Protein AF-K3ZP08-F1 (afdb_monomer_lite)

Organism: Setaria italica (NCBI:txid4555)

pLDDT: mean 70.57, std 17.95, range [25.58, 91.19]

Radius of gyration: 17.26 Å; chains: 1; bounding box: 36×48×41 Å

Secondary structure (DSSP, 8-state):
-HHHHTT-PPPTT--EEEEES---SS--GGGG-TTT-TT--EEEEES-TT-SS--S-TT-TT--EEEEE--TT--EE-GGGT--SS----S---SSTT--EEEEES-TT--EE--------S---------------TTTT--EEEEEGGGHHHHHHHHHHHHHHHHHHHS-PPEEEEE-STHHHHHHHGGG-

Structure (mmCIF, N/CA/C/O backbone):
data_AF-K3ZP08-F1
#
_entry.id   AF-K3ZP08-F1
#
loop_
_atom_site.group_PDB
_atom_site.id
_atom_site.type_symbol
_atom_site.label_atom_id
_atom_site.label_alt_id
_atom_site.label_comp_id
_atom_site.label_asym_id
_atom_site.label_entity_id
_atom_site.label_seq_id
_atom_site.pdbx_PDB_ins_code
_atom_site.Cartn_x
_atom_site.Cartn_y
_atom_site.Cartn_z
_atom_site.occupancy
_atom_site.B_iso_or_equiv
_atom_site.auth_seq_id
_atom_site.auth_comp_id
_atom_site.auth_asym_id
_atom_site.auth_atom_id
_atom_site.pdbx_PDB_model_num
ATOM 1 N N . MET A 1 1 ? 17.001 2.831 -17.961 1.00 52.97 1 MET A N 1
ATOM 2 C CA . MET A 1 1 ? 15.886 3.676 -17.486 1.00 52.97 1 MET A CA 1
ATOM 3 C C . MET A 1 1 ? 15.647 3.477 -15.989 1.00 52.97 1 MET A C 1
ATOM 5 O O . MET A 1 1 ? 15.580 4.468 -15.282 1.00 52.97 1 MET A O 1
ATOM 9 N N . GLU A 1 2 ? 15.658 2.240 -15.473 1.00 57.25 2 GLU A N 1
ATOM 10 C CA . GLU A 1 2 ? 15.604 1.958 -14.017 1.00 57.25 2 GLU A CA 1
ATOM 11 C C . GLU A 1 2 ? 16.701 2.689 -13.216 1.00 57.25 2 GLU A C 1
ATOM 13 O O . GLU A 1 2 ? 16.414 3.334 -12.213 1.00 57.25 2 GLU A O 1
ATOM 18 N N . LYS A 1 3 ? 17.933 2.745 -13.747 1.00 63.41 3 LYS A N 1
ATOM 19 C CA . LYS A 1 3 ? 19.061 3.494 -13.152 1.00 63.41 3 LYS A CA 1
ATOM 20 C C . LYS A 1 3 ? 18.820 4.998 -12.942 1.00 63.41 3 LYS A C 1
ATOM 22 O O . LYS A 1 3 ? 19.572 5.622 -12.199 1.00 63.41 3 LYS A O 1
ATOM 27 N N . THR A 1 4 ? 17.840 5.597 -13.620 1.00 72.75 4 THR A N 1
ATOM 28 C CA . THR A 1 4 ? 17.506 7.021 -13.457 1.00 72.75 4 THR A CA 1
ATOM 29 C C . THR A 1 4 ? 16.645 7.237 -12.215 1.00 72.75 4 THR A C 1
ATOM 31 O O . THR A 1 4 ? 16.859 8.204 -11.495 1.00 72.75 4 THR A O 1
ATOM 34 N N . PHE A 1 5 ? 15.725 6.316 -11.917 1.00 76.12 5 PHE A N 1
ATOM 35 C CA . PHE A 1 5 ? 14.875 6.414 -10.729 1.00 76.12 5 PHE A CA 1
ATOM 36 C C . PHE A 1 5 ? 15.638 6.128 -9.434 1.00 76.12 5 PHE A C 1
ATOM 38 O O . PHE A 1 5 ? 15.321 6.721 -8.409 1.00 76.12 5 PHE A O 1
ATOM 45 N N . GLU A 1 6 ? 16.692 5.312 -9.483 1.00 81.00 6 GLU A N 1
ATOM 46 C CA . GLU A 1 6 ? 17.599 5.105 -8.341 1.00 81.00 6 GLU A CA 1
ATOM 47 C C . GLU A 1 6 ? 18.305 6.391 -7.885 1.00 81.00 6 GLU A C 1
ATOM 49 O O . GLU A 1 6 ? 18.703 6.508 -6.732 1.00 81.00 6 GLU A O 1
ATOM 54 N N . GLN A 1 7 ? 18.444 7.376 -8.775 1.00 81.06 7 GLN A N 1
ATOM 55 C CA . GLN A 1 7 ? 19.077 8.661 -8.465 1.00 81.06 7 GLN A CA 1
ATOM 56 C C . GLN A 1 7 ? 18.081 9.697 -7.922 1.00 81.06 7 GLN A C 1
ATOM 58 O O . GLN A 1 7 ? 18.497 10.735 -7.411 1.00 81.06 7 GLN A O 1
ATOM 63 N N . LEU A 1 8 ? 16.774 9.424 -8.000 1.00 82.19 8 LEU A N 1
ATOM 64 C CA . LEU A 1 8 ? 15.708 10.294 -7.496 1.00 82.19 8 LEU A CA 1
ATOM 65 C C . LEU A 1 8 ? 15.423 10.005 -6.021 1.00 82.19 8 LEU A C 1
ATOM 67 O O . LEU A 1 8 ? 14.296 9.691 -5.644 1.00 82.19 8 LEU A O 1
ATOM 71 N N . ILE A 1 9 ? 16.463 10.094 -5.194 1.00 83.56 9 ILE A N 1
ATOM 72 C CA . ILE A 1 9 ? 16.344 9.870 -3.755 1.00 83.56 9 ILE A CA 1
ATOM 73 C C . ILE A 1 9 ? 15.528 11.027 -3.151 1.00 83.56 9 ILE A C 1
ATOM 75 O O . ILE A 1 9 ? 15.953 12.183 -3.248 1.00 83.56 9 ILE A O 1
ATOM 79 N N . PRO A 1 10 ? 14.366 10.753 -2.535 1.00 82.88 10 PRO A N 1
ATOM 80 C CA . PRO A 1 10 ? 13.551 11.794 -1.930 1.00 82.88 10 PRO A CA 1
ATOM 81 C C . PRO A 1 10 ? 14.206 12.364 -0.662 1.00 82.88 10 PRO A C 1
ATOM 83 O O . PRO A 1 10 ? 15.021 11.697 -0.013 1.00 82.88 10 PRO A O 1
ATOM 86 N N . PRO A 1 11 ? 13.850 13.599 -0.272 1.00 82.38 11 PRO A N 1
ATOM 87 C CA . PRO A 1 11 ? 14.319 14.169 0.980 1.00 82.38 11 PRO A CA 1
ATOM 88 C C . PRO A 1 11 ? 13.693 13.435 2.177 1.00 82.38 11 PRO A C 1
ATOM 90 O O . PRO A 1 11 ? 12.555 12.979 2.124 1.00 82.38 11 PRO A O 1
ATOM 93 N N . HIS A 1 12 ? 14.427 13.362 3.288 1.00 81.81 12 HIS A N 1
ATOM 94 C CA . HIS A 1 12 ? 14.044 12.602 4.491 1.00 81.81 12 HIS A CA 1
ATOM 95 C C . HIS A 1 12 ? 12.744 13.083 5.169 1.00 81.81 12 HIS A C 1
ATOM 97 O O . HIS A 1 12 ? 12.130 12.356 5.951 1.00 81.81 12 HIS A O 1
ATOM 103 N N . ASN A 1 13 ? 12.337 14.324 4.899 1.00 85.94 13 ASN A N 1
ATOM 104 C CA . ASN A 1 13 ? 11.119 14.948 5.410 1.00 85.94 13 ASN A CA 1
ATOM 105 C C . ASN A 1 13 ? 9.931 14.820 4.442 1.00 85.94 13 ASN A C 1
ATOM 107 O O . ASN A 1 13 ? 8.910 15.472 4.652 1.00 85.94 13 ASN A O 1
ATOM 111 N N . LEU A 1 14 ? 10.058 14.032 3.369 1.00 87.88 14 LEU A N 1
ATOM 112 C CA . LEU A 1 14 ? 8.969 13.824 2.426 1.00 87.88 14 LEU A CA 1
ATOM 113 C C . LEU A 1 14 ? 7.829 13.064 3.112 1.00 87.88 14 LEU A C 1
ATOM 115 O O . LEU A 1 14 ? 7.988 11.909 3.504 1.00 87.88 14 LEU A O 1
ATOM 119 N N . GLU A 1 15 ? 6.678 13.718 3.236 1.00 91.00 15 GLU A N 1
ATOM 120 C CA . GLU A 1 15 ? 5.484 13.121 3.842 1.00 91.00 15 GLU A CA 1
ATOM 121 C C . GLU A 1 15 ? 4.531 12.506 2.808 1.00 91.00 15 GLU A C 1
ATOM 123 O O . GLU A 1 15 ? 3.748 11.623 3.154 1.00 91.00 15 GLU A O 1
ATOM 128 N N . TYR A 1 16 ? 4.604 12.953 1.550 1.00 90.12 16 TYR A N 1
ATOM 129 C CA . TYR A 1 16 ? 3.702 12.565 0.466 1.00 90.12 16 TYR A CA 1
ATOM 130 C C . TYR A 1 16 ? 4.510 12.119 -0.753 1.00 90.12 16 TYR A C 1
ATOM 132 O O . TYR A 1 16 ? 5.326 12.884 -1.270 1.00 90.12 16 TYR A O 1
ATOM 140 N N . LEU A 1 17 ? 4.259 10.907 -1.245 1.00 90.31 17 LEU A N 1
ATOM 141 C CA . LEU A 1 17 ? 4.889 10.379 -2.451 1.00 90.31 17 LEU A CA 1
ATOM 142 C C . LEU A 1 17 ? 3.862 9.691 -3.350 1.00 90.31 17 LEU A C 1
ATOM 144 O O . LEU A 1 17 ? 3.190 8.748 -2.938 1.00 90.31 17 LEU A O 1
ATOM 148 N N . THR A 1 18 ? 3.819 10.115 -4.611 1.00 90.12 18 THR A N 1
ATOM 149 C CA . THR A 1 18 ? 3.040 9.458 -5.665 1.00 90.12 18 THR A CA 1
ATOM 150 C C . THR A 1 18 ? 3.974 8.979 -6.768 1.00 90.12 18 THR A C 1
ATOM 152 O O . THR A 1 18 ? 4.657 9.775 -7.412 1.00 90.12 18 THR A O 1
ATOM 155 N N . ILE A 1 19 ? 3.977 7.670 -7.011 1.00 89.44 19 ILE A N 1
ATOM 156 C CA . ILE A 1 19 ? 4.646 7.033 -8.144 1.00 89.44 19 ILE A CA 1
ATOM 157 C C .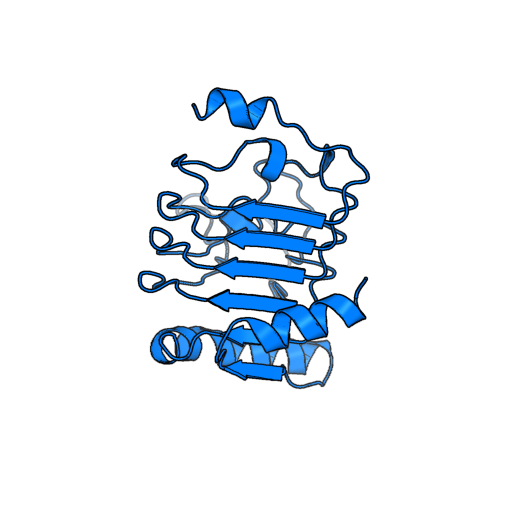 ILE A 1 19 ? 3.571 6.691 -9.174 1.00 89.44 19 ILE A C 1
ATOM 159 O O . ILE A 1 19 ? 2.741 5.812 -8.954 1.00 89.44 19 ILE A O 1
ATOM 163 N N . LEU A 1 20 ? 3.582 7.402 -10.302 1.00 88.81 20 LEU A N 1
ATOM 164 C CA . LEU A 1 20 ? 2.578 7.279 -11.356 1.00 88.81 20 LEU A CA 1
ATOM 165 C C . LEU A 1 20 ? 3.194 6.716 -12.638 1.00 88.81 20 LEU A C 1
ATOM 167 O O . LEU A 1 20 ? 4.178 7.258 -13.140 1.00 88.81 20 LEU A O 1
ATOM 171 N N . ARG A 1 21 ? 2.555 5.690 -13.215 1.00 86.81 21 ARG A N 1
ATOM 172 C CA . ARG A 1 21 ? 2.929 5.073 -14.501 1.00 86.81 21 ARG A CA 1
ATOM 173 C C . ARG A 1 21 ? 4.408 4.677 -14.548 1.00 86.81 21 ARG A C 1
ATOM 175 O O . ARG A 1 21 ? 5.097 4.935 -15.530 1.00 86.81 21 ARG A O 1
ATOM 182 N N . PHE A 1 22 ? 4.905 4.071 -13.471 1.00 83.06 22 PHE A N 1
ATOM 183 C CA . PHE A 1 22 ? 6.270 3.560 -13.435 1.00 83.06 22 PHE A CA 1
ATOM 184 C C . PHE A 1 22 ? 6.426 2.407 -14.433 1.00 83.06 22 PHE A C 1
ATOM 186 O O . PHE A 1 22 ? 5.687 1.425 -14.386 1.00 83.06 22 PHE A O 1
ATOM 193 N N . PHE A 1 23 ? 7.377 2.559 -15.354 1.00 77.75 23 PHE A N 1
ATOM 194 C CA . PHE A 1 23 ? 7.605 1.622 -16.458 1.00 77.75 23 PHE A CA 1
ATOM 195 C C . PHE A 1 23 ? 8.669 0.556 -16.150 1.00 77.75 23 PHE A C 1
ATOM 197 O O . PHE A 1 23 ? 8.903 -0.318 -16.983 1.00 77.75 23 PHE A O 1
ATOM 204 N N . GLY A 1 24 ? 9.349 0.644 -15.001 1.00 79.06 24 GLY A N 1
ATOM 205 C CA . GLY A 1 24 ? 10.331 -0.355 -14.574 1.00 79.06 24 GLY A CA 1
ATOM 206 C C . GLY A 1 24 ? 9.670 -1.640 -14.077 1.00 79.06 24 GLY A C 1
ATOM 207 O O . GLY A 1 24 ? 8.489 -1.648 -13.733 1.00 79.06 24 GLY A O 1
ATOM 208 N N . CYS A 1 25 ? 10.443 -2.724 -14.031 1.00 79.88 25 CYS A N 1
ATOM 209 C CA . CYS A 1 25 ? 9.954 -4.010 -13.520 1.00 79.88 25 CYS A CA 1
ATOM 210 C C . CYS A 1 25 ? 10.132 -4.114 -12.000 1.00 79.88 25 CYS A C 1
ATOM 212 O O . CYS A 1 25 ? 9.365 -4.802 -11.332 1.00 79.88 25 CYS A O 1
ATOM 214 N N . ASN A 1 26 ? 11.113 -3.389 -11.455 1.00 79.75 26 ASN A N 1
ATOM 215 C CA . ASN A 1 26 ? 11.424 -3.349 -10.030 1.00 79.75 26 ASN A CA 1
ATOM 216 C C . ASN A 1 26 ? 11.351 -1.918 -9.505 1.00 79.75 26 ASN A C 1
ATOM 218 O O . ASN A 1 26 ? 11.825 -0.986 -10.161 1.00 79.75 26 ASN A O 1
ATOM 222 N N . TYR A 1 27 ? 10.774 -1.751 -8.317 1.00 83.12 27 TYR A N 1
ATOM 223 C CA . TYR A 1 27 ? 10.778 -0.466 -7.629 1.00 83.12 27 TYR A CA 1
ATOM 224 C C . TYR A 1 27 ? 12.203 -0.030 -7.263 1.00 83.12 27 TYR A C 1
ATOM 226 O O . TYR A 1 27 ? 13.061 -0.889 -7.047 1.00 83.12 27 TYR A O 1
ATOM 234 N N . PRO A 1 28 ? 12.458 1.288 -7.155 1.00 82.75 28 PRO A N 1
ATOM 235 C CA . PRO A 1 28 ? 13.765 1.780 -6.748 1.00 82.75 28 PRO A CA 1
ATOM 236 C C . PRO A 1 28 ? 14.168 1.265 -5.366 1.00 82.75 28 PRO A C 1
ATOM 238 O O . PRO A 1 28 ? 13.337 1.222 -4.456 1.00 82.75 28 PRO A O 1
ATOM 241 N N . THR A 1 29 ? 15.445 0.940 -5.173 1.00 82.19 29 THR A N 1
ATOM 242 C CA . THR A 1 29 ? 15.943 0.374 -3.905 1.00 82.19 29 THR A CA 1
ATOM 243 C C . THR A 1 29 ? 15.702 1.288 -2.702 1.00 82.19 29 THR A C 1
ATOM 245 O O . THR A 1 29 ? 15.392 0.809 -1.610 1.00 82.19 29 THR A O 1
ATOM 248 N N . TRP A 1 30 ? 15.749 2.610 -2.903 1.00 85.56 30 TRP A N 1
ATOM 249 C CA . TRP A 1 30 ? 15.461 3.593 -1.855 1.00 85.56 30 TRP A CA 1
ATOM 250 C C . TRP A 1 30 ? 14.007 3.557 -1.366 1.00 85.56 30 TRP A C 1
ATOM 252 O O . TRP A 1 30 ? 13.748 3.980 -0.242 1.00 85.56 30 TRP A O 1
ATOM 262 N N . LEU A 1 31 ? 13.061 3.030 -2.158 1.00 82.69 31 LEU A N 1
ATOM 263 C CA . LEU A 1 31 ? 11.656 2.898 -1.751 1.00 82.69 31 LEU A CA 1
ATOM 264 C C . LEU A 1 31 ? 11.483 1.841 -0.652 1.00 82.69 31 LEU A C 1
ATOM 266 O O . LEU A 1 31 ? 10.567 1.931 0.160 1.00 82.69 31 LEU A O 1
ATOM 270 N N . GLY A 1 32 ? 12.405 0.876 -0.606 1.00 72.19 32 GLY A N 1
ATOM 271 C CA . GLY A 1 32 ? 12.515 -0.123 0.449 1.00 72.19 32 GLY A CA 1
ATOM 272 C C . GLY A 1 32 ? 13.411 0.281 1.620 1.00 72.19 32 GLY A C 1
ATOM 273 O O . GLY A 1 32 ? 13.566 -0.484 2.568 1.00 72.19 32 GLY A O 1
ATOM 274 N N . ALA A 1 33 ? 14.030 1.462 1.579 1.00 71.06 33 ALA A N 1
ATOM 275 C CA . ALA A 1 33 ? 14.943 1.917 2.618 1.00 71.06 33 ALA A CA 1
ATOM 276 C C . ALA A 1 33 ? 14.222 2.852 3.603 1.00 71.06 33 ALA A C 1
ATOM 278 O O . ALA A 1 33 ? 13.741 3.926 3.239 1.00 71.06 33 ALA A O 1
ATOM 279 N N . THR A 1 34 ? 14.197 2.478 4.887 1.00 64.44 34 THR A N 1
ATOM 280 C CA . THR A 1 34 ? 13.646 3.301 5.986 1.00 64.44 34 THR A CA 1
ATOM 281 C C . THR A 1 34 ? 14.291 4.684 6.085 1.00 64.44 34 THR A C 1
ATOM 283 O O . THR A 1 34 ? 13.651 5.640 6.522 1.00 64.44 34 THR A O 1
ATOM 286 N N . THR A 1 35 ? 15.558 4.805 5.684 1.00 69.50 35 THR A N 1
ATOM 287 C CA . THR A 1 35 ? 16.390 6.002 5.868 1.00 69.50 35 THR A CA 1
ATOM 288 C C . THR A 1 35 ? 15.875 7.226 5.120 1.00 69.50 35 THR A C 1
ATOM 290 O O . THR A 1 35 ? 16.056 8.345 5.595 1.00 69.50 35 THR A O 1
ATOM 293 N N . HIS A 1 36 ? 15.227 7.033 3.971 1.00 72.38 36 HIS A N 1
ATOM 294 C CA . HIS A 1 36 ? 14.761 8.133 3.120 1.00 72.38 36 HIS A CA 1
ATOM 295 C C . HIS A 1 36 ? 13.287 8.476 3.330 1.00 72.38 36 HIS A C 1
ATOM 297 O O . HIS A 1 36 ? 12.862 9.572 2.983 1.00 72.38 36 HIS A O 1
ATOM 303 N N . LEU A 1 37 ? 12.515 7.558 3.915 1.00 81.62 37 LEU A N 1
ATOM 304 C CA . LEU A 1 37 ? 11.052 7.628 3.973 1.00 81.62 37 LEU A CA 1
ATOM 305 C C . LEU A 1 37 ? 10.517 7.602 5.410 1.00 81.62 37 LEU A C 1
ATOM 307 O O . LEU A 1 37 ? 9.358 7.272 5.647 1.00 81.62 37 LEU A O 1
ATOM 311 N N . SER A 1 38 ? 11.347 7.950 6.392 1.00 81.19 38 SER A N 1
ATOM 312 C CA . SER A 1 38 ? 10.977 7.920 7.811 1.00 81.19 38 SER A CA 1
ATOM 313 C C . SER A 1 38 ? 9.825 8.869 8.158 1.00 81.19 38 SER A C 1
ATOM 315 O O . SER A 1 38 ? 9.035 8.559 9.049 1.00 81.19 38 SER A O 1
ATOM 317 N N . SER A 1 39 ? 9.690 9.990 7.442 1.00 87.94 39 SER A N 1
ATOM 318 C CA . SER A 1 39 ? 8.600 10.965 7.625 1.00 87.94 39 SER A CA 1
ATOM 319 C C . SER A 1 39 ? 7.382 10.682 6.741 1.00 87.94 39 SER A C 1
ATOM 321 O O . SER A 1 39 ? 6.409 11.431 6.788 1.00 87.94 39 SER A O 1
ATOM 323 N N . MET A 1 40 ? 7.422 9.613 5.940 1.00 90.19 40 MET A N 1
ATOM 324 C CA . MET A 1 40 ? 6.383 9.309 4.964 1.00 90.19 40 MET A CA 1
ATOM 325 C C . MET A 1 40 ? 5.059 8.996 5.653 1.00 90.19 40 MET A C 1
ATOM 327 O O . MET A 1 40 ? 4.995 8.109 6.504 1.00 90.19 40 MET A O 1
ATOM 331 N N . LYS A 1 41 ? 4.003 9.701 5.246 1.00 91.00 41 LYS A N 1
ATOM 332 C CA . LYS A 1 41 ? 2.634 9.530 5.746 1.00 91.00 41 LYS A CA 1
ATOM 333 C C . LYS A 1 41 ? 1.682 9.036 4.658 1.00 91.00 41 LYS A C 1
ATOM 335 O O . LYS A 1 41 ? 0.776 8.267 4.970 1.00 91.00 41 LYS A O 1
ATOM 340 N N . TYR A 1 42 ? 1.914 9.419 3.402 1.00 90.62 42 TYR A N 1
ATOM 341 C CA . TYR A 1 42 ? 1.031 9.125 2.274 1.00 90.62 42 TYR A CA 1
ATOM 342 C C . TYR A 1 42 ? 1.833 8.565 1.107 1.00 90.62 42 TYR A C 1
ATOM 344 O O . TYR A 1 42 ? 2.685 9.254 0.543 1.00 90.62 42 TYR A O 1
ATOM 352 N N . LEU A 1 43 ? 1.529 7.330 0.718 1.00 91.00 43 LEU A N 1
ATOM 353 C CA . LEU A 1 43 ? 2.157 6.670 -0.420 1.00 91.00 43 LEU A CA 1
ATOM 354 C C . LEU A 1 43 ? 1.101 6.229 -1.434 1.00 91.00 43 LEU A C 1
ATOM 356 O O . LEU A 1 43 ? 0.129 5.557 -1.091 1.00 91.00 43 LEU A O 1
ATOM 360 N N . GLN A 1 44 ? 1.313 6.591 -2.696 1.00 91.19 44 GLN A N 1
ATOM 361 C CA . GLN A 1 44 ? 0.463 6.194 -3.813 1.00 91.19 44 GLN A CA 1
ATOM 362 C C . GLN A 1 44 ? 1.294 5.524 -4.906 1.00 91.19 44 GLN A C 1
ATOM 364 O O . GLN A 1 44 ? 2.222 6.122 -5.447 1.00 91.19 44 GLN A O 1
ATOM 369 N N . LEU A 1 45 ? 0.929 4.298 -5.265 1.00 90.81 45 LEU A N 1
ATOM 370 C CA . LEU A 1 45 ? 1.499 3.538 -6.374 1.00 90.81 45 LEU A CA 1
ATOM 371 C C . LEU A 1 45 ? 0.407 3.374 -7.433 1.00 90.81 45 LEU A C 1
ATOM 373 O O . LEU A 1 45 ? -0.515 2.582 -7.263 1.00 90.81 45 LEU A O 1
ATOM 377 N N . MET A 1 46 ? 0.477 4.153 -8.511 1.00 89.50 46 MET A N 1
ATOM 378 C CA . MET A 1 46 ? -0.591 4.250 -9.509 1.00 89.50 46 MET A CA 1
ATOM 379 C C . MET A 1 46 ? -0.112 3.815 -10.893 1.00 89.50 46 MET A C 1
ATOM 381 O O . MET A 1 46 ? 0.869 4.331 -11.427 1.00 89.50 46 MET A O 1
ATOM 385 N N . HIS A 1 47 ? -0.840 2.886 -11.505 1.00 88.38 47 HIS A N 1
ATOM 386 C CA . HIS A 1 47 ? -0.611 2.342 -12.843 1.00 88.38 47 HIS A CA 1
ATOM 387 C C . HIS A 1 47 ? 0.815 1.801 -13.061 1.00 88.38 47 HIS A C 1
ATOM 389 O O . HIS A 1 47 ? 1.387 1.951 -14.143 1.00 88.38 47 HIS A O 1
ATOM 395 N N . CYS A 1 48 ? 1.394 1.168 -12.035 1.00 87.19 48 CYS A N 1
ATOM 396 C CA . CYS A 1 48 ? 2.697 0.492 -12.083 1.00 87.19 48 CYS A CA 1
ATOM 397 C C . CYS A 1 48 ? 2.541 -0.925 -12.664 1.00 87.19 48 CYS A C 1
ATOM 399 O O . CYS A 1 48 ? 2.714 -1.927 -11.977 1.00 87.19 48 CYS A O 1
ATOM 401 N N . LYS A 1 49 ? 2.136 -1.004 -13.935 1.00 86.31 49 LYS A N 1
ATOM 402 C CA . LYS A 1 49 ? 1.624 -2.240 -14.554 1.00 86.31 49 LYS A CA 1
ATOM 403 C C . LYS A 1 49 ? 2.657 -3.352 -14.726 1.00 86.31 49 LYS A C 1
ATOM 405 O O . LYS A 1 49 ? 2.260 -4.506 -14.830 1.00 86.31 49 LYS A O 1
ATOM 410 N N . SER A 1 50 ? 3.943 -3.007 -14.782 1.00 86.62 50 SER A N 1
ATOM 411 C CA . SER A 1 50 ? 5.041 -3.953 -15.023 1.00 86.62 50 SER A CA 1
ATOM 412 C C . SER A 1 50 ? 5.668 -4.506 -13.739 1.00 86.62 50 SER A C 1
ATOM 414 O O . SER A 1 50 ? 6.509 -5.398 -13.816 1.00 86.62 50 SER A O 1
ATOM 416 N N . CYS A 1 51 ? 5.296 -3.981 -12.567 1.00 84.19 51 CYS A N 1
ATOM 417 C CA . CYS A 1 51 ? 5.858 -4.412 -11.290 1.00 84.19 51 CYS A CA 1
ATOM 418 C C . CYS A 1 51 ? 5.190 -5.704 -10.822 1.00 84.19 51 CYS A C 1
ATOM 420 O O . CYS A 1 51 ? 3.990 -5.719 -10.561 1.00 84.19 51 CYS A O 1
ATOM 422 N N . VAL A 1 52 ? 5.976 -6.774 -10.701 1.00 84.31 52 VAL A N 1
ATOM 423 C CA . VAL A 1 52 ? 5.489 -8.088 -10.240 1.00 84.31 52 VAL A CA 1
ATOM 424 C C . VAL A 1 52 ? 5.395 -8.146 -8.713 1.00 84.31 52 VAL A C 1
ATOM 426 O O . VAL A 1 52 ? 4.539 -8.835 -8.167 1.00 84.31 52 VAL A O 1
ATOM 429 N N . HIS A 1 53 ? 6.253 -7.388 -8.026 1.00 82.19 53 HIS A N 1
ATOM 430 C CA . HIS A 1 53 ? 6.316 -7.323 -6.570 1.00 82.19 53 HIS A CA 1
ATOM 431 C C . HIS A 1 53 ? 6.115 -5.890 -6.086 1.00 82.19 53 HIS A C 1
ATOM 433 O O . HIS A 1 53 ? 6.576 -4.939 -6.726 1.00 82.19 53 HIS A O 1
ATOM 439 N N . LEU A 1 54 ? 5.454 -5.743 -4.939 1.00 83.69 54 LEU A N 1
ATOM 440 C CA . LEU A 1 54 ? 5.391 -4.478 -4.214 1.00 83.69 54 LEU A CA 1
ATOM 441 C C . LEU A 1 54 ? 6.727 -4.204 -3.496 1.00 83.69 54 LEU A C 1
ATOM 443 O O . LEU A 1 54 ? 7.446 -5.143 -3.154 1.00 83.69 54 LEU A O 1
ATOM 447 N N . PRO A 1 55 ? 7.090 -2.928 -3.278 1.00 83.75 55 PRO A N 1
ATOM 448 C CA . PRO A 1 55 ? 8.296 -2.585 -2.530 1.00 83.75 55 PRO A CA 1
ATOM 449 C C . PRO A 1 55 ? 8.117 -2.942 -1.043 1.00 83.75 55 PRO A C 1
ATOM 451 O O . PRO A 1 55 ? 6.988 -2.903 -0.559 1.00 83.75 55 PRO A O 1
ATOM 454 N N . PRO A 1 56 ? 9.191 -3.215 -0.280 1.00 79.06 56 PRO A N 1
ATOM 455 C CA . PRO A 1 56 ? 9.080 -3.433 1.159 1.00 79.06 56 PRO A CA 1
ATOM 456 C C . PRO A 1 56 ? 8.773 -2.094 1.840 1.00 79.06 56 PRO A C 1
ATOM 458 O O . PRO A 1 56 ? 9.663 -1.282 2.060 1.00 79.06 56 PRO A O 1
ATOM 461 N N . ILE A 1 57 ? 7.498 -1.814 2.107 1.00 85.06 57 ILE A N 1
ATOM 462 C CA . ILE A 1 57 ? 7.014 -0.542 2.687 1.00 85.06 57 ILE A CA 1
ATOM 463 C C . ILE A 1 57 ? 6.286 -0.734 4.023 1.00 85.06 57 ILE A C 1
ATOM 465 O O . ILE A 1 57 ? 5.899 0.235 4.672 1.00 85.06 57 ILE A O 1
ATOM 469 N N . GLY A 1 58 ? 6.133 -1.978 4.465 1.00 76.56 58 GLY A N 1
ATOM 470 C CA . GLY A 1 58 ? 5.505 -2.367 5.724 1.00 76.56 58 GLY A CA 1
ATOM 471 C C . GLY A 1 58 ? 6.285 -1.922 6.955 1.00 76.56 58 GLY A C 1
ATOM 472 O O . GLY A 1 58 ? 5.700 -1.771 8.020 1.00 76.56 58 GLY A O 1
ATOM 473 N N . HIS A 1 59 ? 7.580 -1.625 6.828 1.00 76.44 59 HIS A N 1
ATOM 474 C CA . HIS A 1 59 ? 8.382 -1.057 7.918 1.00 76.44 59 HIS A CA 1
ATOM 475 C C . HIS A 1 59 ? 8.252 0.464 8.063 1.00 76.44 59 HIS A C 1
ATOM 477 O O . HIS A 1 59 ? 8.901 1.041 8.938 1.00 76.44 59 HIS A O 1
ATOM 483 N N . LEU A 1 60 ? 7.499 1.152 7.194 1.00 83.75 60 LEU A N 1
ATOM 484 C CA . LEU A 1 60 ? 7.389 2.611 7.248 1.00 83.75 60 LEU A CA 1
ATOM 485 C C . LEU A 1 60 ? 6.644 3.037 8.530 1.00 83.75 60 LEU A C 1
ATOM 487 O O . LEU A 1 60 ? 5.451 2.765 8.672 1.00 83.75 60 LEU A O 1
ATOM 491 N N . PRO A 1 61 ? 7.311 3.734 9.472 1.00 81.00 61 PRO A N 1
ATOM 492 C CA . PRO A 1 61 ? 6.798 3.899 10.834 1.00 81.00 61 PRO A CA 1
ATOM 493 C C . PRO A 1 61 ? 5.680 4.941 10.957 1.00 81.00 61 PRO A C 1
ATOM 495 O O . PRO A 1 61 ? 4.982 4.985 11.970 1.00 81.00 61 PRO A O 1
ATOM 498 N N . ASN A 1 62 ? 5.543 5.819 9.960 1.00 86.81 62 ASN A N 1
ATOM 499 C CA . ASN A 1 62 ? 4.604 6.939 9.971 1.00 86.81 62 ASN A CA 1
ATOM 500 C C . ASN A 1 62 ? 3.557 6.870 8.856 1.00 86.81 62 ASN A C 1
ATOM 502 O O . ASN A 1 62 ? 2.751 7.794 8.743 1.00 86.81 62 ASN A O 1
ATOM 506 N N . LEU A 1 63 ? 3.549 5.789 8.068 1.00 89.00 63 LEU A N 1
ATOM 507 C CA . LEU A 1 63 ? 2.634 5.651 6.946 1.00 89.00 63 LEU A CA 1
ATOM 508 C C . LEU A 1 63 ? 1.204 5.500 7.466 1.00 89.00 63 LEU A C 1
ATOM 510 O O . LEU A 1 63 ? 0.903 4.530 8.154 1.00 89.00 63 LEU A O 1
ATOM 514 N N . LYS A 1 64 ? 0.350 6.463 7.120 1.00 89.88 64 LYS A N 1
ATOM 515 C CA . LYS A 1 64 ? -1.073 6.525 7.482 1.00 89.88 64 LYS A CA 1
ATOM 516 C C . LYS A 1 64 ? -1.976 6.103 6.335 1.00 89.88 64 LYS A C 1
ATOM 518 O O . LYS A 1 64 ? -3.018 5.497 6.563 1.00 89.88 64 LYS A O 1
ATOM 523 N N . PHE A 1 65 ? -1.558 6.400 5.108 1.00 88.62 65 PHE A N 1
ATOM 524 C CA . PHE A 1 65 ? -2.333 6.148 3.904 1.00 88.62 65 PHE A CA 1
ATOM 525 C C . PHE A 1 65 ? -1.494 5.442 2.841 1.00 88.62 65 PHE A C 1
ATOM 527 O O . PHE A 1 65 ? -0.416 5.916 2.468 1.00 88.62 65 PHE A O 1
ATOM 534 N N . LEU A 1 66 ? -2.039 4.351 2.306 1.00 89.62 66 LEU A N 1
ATOM 535 C CA . LEU A 1 66 ? -1.468 3.608 1.191 1.00 89.62 66 LEU A CA 1
ATOM 536 C C . LEU A 1 66 ? -2.525 3.399 0.104 1.00 89.62 66 LEU A C 1
ATOM 538 O O . LEU A 1 66 ? -3.552 2.769 0.349 1.00 89.62 66 LEU A O 1
ATOM 542 N N . LYS A 1 67 ? -2.254 3.887 -1.111 1.00 87.94 67 LYS A N 1
ATOM 543 C CA . LYS A 1 67 ? -3.050 3.592 -2.313 1.00 87.94 67 LYS A CA 1
ATOM 544 C C . LYS A 1 67 ? -2.223 2.789 -3.303 1.00 87.94 67 LYS A C 1
ATOM 546 O O . LYS A 1 67 ? -1.152 3.231 -3.712 1.00 87.94 67 LYS A O 1
ATOM 551 N N . ILE A 1 68 ? -2.754 1.656 -3.736 1.00 88.56 68 ILE A N 1
ATOM 552 C CA . ILE A 1 68 ? -2.209 0.843 -4.819 1.00 88.56 68 ILE A CA 1
ATOM 553 C C . ILE A 1 68 ? -3.297 0.725 -5.879 1.00 88.56 68 ILE A C 1
ATOM 555 O O . ILE A 1 68 ? -4.379 0.204 -5.622 1.00 88.56 68 ILE A O 1
ATOM 559 N N . GLN A 1 69 ? -3.030 1.261 -7.065 1.00 87.62 69 GLN A N 1
ATOM 560 C CA . GLN A 1 69 ? -3.987 1.284 -8.163 1.00 87.62 69 GLN A CA 1
ATOM 561 C C . GLN A 1 69 ? -3.339 0.802 -9.454 1.00 87.62 69 GLN A C 1
ATOM 563 O O . GLN A 1 69 ? -2.266 1.281 -9.821 1.00 87.62 69 GLN A O 1
ATOM 568 N N . GLY A 1 70 ? -4.002 -0.083 -10.196 1.00 85.50 70 GLY A N 1
ATOM 569 C CA . GLY A 1 70 ? -3.562 -0.466 -11.541 1.00 85.50 70 GLY A CA 1
ATOM 570 C C . GLY A 1 70 ? -2.241 -1.238 -11.560 1.00 85.50 70 GLY A C 1
ATOM 571 O O . GLY A 1 70 ? -1.493 -1.144 -12.538 1.00 85.50 70 GLY A O 1
ATOM 572 N N . ALA A 1 71 ? -1.908 -1.937 -10.471 1.00 86.69 71 ALA A N 1
ATOM 573 C CA . ALA A 1 71 ? -0.719 -2.780 -10.342 1.00 86.69 71 ALA A CA 1
ATOM 574 C C . ALA A 1 71 ? -1.007 -4.180 -10.911 1.00 86.69 71 ALA A C 1
ATOM 576 O O . ALA A 1 71 ? -1.052 -5.177 -10.198 1.00 86.69 71 ALA A O 1
ATOM 577 N N . THR A 1 72 ? -1.256 -4.242 -12.220 1.00 86.00 72 THR A N 1
ATOM 578 C CA . THR A 1 72 ? -1.821 -5.426 -12.883 1.00 86.00 72 THR A CA 1
ATOM 579 C C . THR A 1 72 ? -0.912 -6.654 -12.883 1.00 86.00 72 THR A C 1
ATOM 581 O O . THR A 1 72 ? -1.417 -7.755 -13.050 1.00 86.00 72 THR A O 1
ATOM 584 N N . ALA A 1 73 ? 0.408 -6.503 -12.751 1.00 86.00 73 ALA A N 1
ATOM 585 C CA . ALA A 1 73 ? 1.341 -7.636 -12.735 1.00 86.00 73 ALA A CA 1
ATOM 586 C C . ALA A 1 73 ? 1.531 -8.266 -11.345 1.00 86.00 73 ALA A C 1
ATOM 588 O O . ALA A 1 73 ? 2.134 -9.334 -11.249 1.00 86.00 73 ALA A O 1
ATOM 589 N N . VAL A 1 74 ? 1.021 -7.635 -10.284 1.00 83.75 74 VAL A N 1
ATOM 590 C CA . VAL A 1 74 ? 1.111 -8.177 -8.927 1.00 83.75 74 VAL A CA 1
ATOM 591 C C . VAL A 1 74 ? 0.075 -9.281 -8.770 1.00 83.75 74 VAL A C 1
ATOM 593 O O . VAL A 1 74 ? -1.127 -9.032 -8.850 1.00 83.75 74 VAL A O 1
ATOM 596 N N . THR A 1 75 ? 0.558 -10.497 -8.530 1.00 78.25 75 THR A N 1
ATOM 597 C CA . THR A 1 75 ? -0.283 -11.681 -8.308 1.00 78.25 75 THR A CA 1
ATOM 598 C C . THR A 1 75 ? -0.336 -12.102 -6.847 1.00 78.25 75 THR A C 1
ATOM 600 O O . THR A 1 75 ? -1.309 -12.710 -6.404 1.00 78.25 75 THR A O 1
ATOM 603 N N . LYS A 1 76 ? 0.688 -11.744 -6.071 1.00 75.12 76 LYS A N 1
ATOM 604 C CA . LYS A 1 76 ? 0.817 -12.103 -4.662 1.00 75.12 76 LYS A CA 1
ATOM 605 C C . LYS A 1 76 ? 1.286 -10.902 -3.861 1.00 75.12 76 LYS A C 1
ATOM 607 O O . LYS A 1 76 ? 2.144 -10.153 -4.325 1.00 75.12 76 LYS A O 1
ATOM 612 N N . ILE A 1 77 ? 0.714 -10.739 -2.675 1.00 75.62 77 ILE A N 1
ATOM 613 C CA . ILE A 1 77 ? 1.170 -9.791 -1.662 1.00 75.62 77 ILE A CA 1
ATOM 614 C C . ILE A 1 77 ? 1.546 -10.608 -0.436 1.00 75.62 77 ILE A C 1
ATOM 616 O O . ILE A 1 77 ? 0.686 -11.181 0.233 1.00 75.62 77 ILE A O 1
ATOM 620 N N . GLY A 1 78 ? 2.842 -10.702 -0.182 1.00 69.75 78 GLY A N 1
ATOM 621 C CA . GLY A 1 78 ? 3.388 -11.556 0.853 1.00 69.75 78 GLY A CA 1
ATOM 622 C C . GLY A 1 78 ? 4.285 -10.832 1.856 1.00 69.75 78 GLY A C 1
ATOM 623 O O . GLY A 1 78 ? 4.251 -9.600 1.989 1.00 69.75 78 GLY A O 1
ATOM 624 N N . PRO A 1 79 ? 5.125 -11.594 2.580 1.00 64.56 79 PRO A N 1
ATOM 625 C CA . PRO A 1 79 ? 6.054 -11.058 3.564 1.00 64.56 79 PRO A CA 1
ATOM 626 C C . PRO A 1 79 ? 7.048 -10.070 2.966 1.00 64.56 79 PRO A C 1
ATOM 628 O O . PRO A 1 79 ? 7.618 -9.297 3.717 1.00 64.56 79 PRO A O 1
ATOM 631 N N . GLU A 1 80 ? 7.270 -10.053 1.651 1.00 67.62 80 GLU A N 1
ATOM 632 C CA . GLU A 1 80 ? 8.130 -9.076 0.976 1.00 67.62 80 GLU A CA 1
ATOM 633 C C . GLU A 1 80 ? 7.693 -7.629 1.215 1.00 67.62 80 GLU A C 1
ATOM 635 O O . GLU A 1 80 ? 8.520 -6.725 1.170 1.00 67.62 80 GLU A O 1
ATOM 640 N N . LEU A 1 81 ? 6.415 -7.407 1.528 1.00 70.88 81 LEU A N 1
ATOM 641 C CA . LEU A 1 81 ? 5.912 -6.091 1.890 1.00 70.88 81 LEU A CA 1
ATOM 642 C C . LEU A 1 81 ? 6.426 -5.651 3.272 1.00 70.88 81 LEU A C 1
ATOM 644 O O . LEU A 1 81 ? 6.579 -4.459 3.503 1.00 70.88 81 LEU A O 1
ATOM 648 N N . VAL A 1 82 ? 6.713 -6.594 4.176 1.00 63.47 82 VAL A N 1
ATOM 649 C CA . VAL A 1 82 ? 6.979 -6.380 5.618 1.00 63.47 82 VAL A CA 1
ATOM 650 C C . VAL A 1 82 ? 8.421 -6.709 6.005 1.00 63.47 82 VAL A C 1
ATOM 652 O O . VAL A 1 82 ? 8.979 -6.143 6.943 1.00 63.47 82 VAL A O 1
ATOM 655 N N . SER A 1 83 ? 9.037 -7.639 5.286 1.00 53.12 83 SER A N 1
ATOM 656 C CA . SER A 1 83 ? 10.354 -8.180 5.559 1.00 53.12 83 SER A CA 1
ATOM 657 C C . SER A 1 83 ? 11.415 -7.216 5.047 1.00 53.12 83 SER A C 1
ATOM 659 O O . SER A 1 83 ? 11.712 -7.135 3.855 1.00 53.12 83 SER A O 1
ATOM 661 N N . CYS A 1 84 ? 12.036 -6.497 5.979 1.00 43.84 84 CYS A N 1
ATOM 662 C CA . CYS A 1 84 ? 13.360 -5.948 5.744 1.00 43.84 84 CYS A CA 1
ATOM 663 C C . CYS A 1 84 ? 14.332 -7.101 5.461 1.00 43.84 84 CYS A C 1
ATOM 665 O O . CYS A 1 84 ? 14.451 -8.034 6.255 1.00 43.84 84 CYS A O 1
ATOM 667 N N . ALA A 1 85 ? 15.127 -6.970 4.400 1.00 37.72 85 ALA A N 1
ATOM 668 C CA . ALA A 1 85 ? 16.262 -7.834 4.072 1.00 37.72 85 ALA A CA 1
ATOM 669 C C . ALA A 1 85 ? 17.424 -7.778 5.100 1.00 37.72 85 ALA A C 1
ATOM 671 O O . ALA A 1 85 ? 18.577 -8.038 4.763 1.00 37.72 85 ALA A O 1
ATOM 672 N N . THR A 1 86 ? 17.163 -7.426 6.361 1.00 36.12 86 THR A N 1
ATOM 673 C CA . THR A 1 86 ? 18.177 -7.287 7.408 1.00 36.12 86 THR A CA 1
ATOM 674 C C . THR A 1 86 ? 17.704 -7.989 8.675 1.00 36.12 86 THR A C 1
ATOM 676 O O . THR A 1 86 ? 16.749 -7.546 9.311 1.00 36.12 86 THR A O 1
ATOM 679 N N . GLY A 1 87 ? 18.378 -9.090 9.023 1.00 38.38 87 GLY A N 1
ATOM 680 C CA . GLY A 1 87 ? 18.072 -9.995 10.136 1.00 38.38 87 GLY A CA 1
ATOM 681 C C . GLY A 1 87 ? 18.160 -9.373 11.532 1.00 38.38 87 GLY A C 1
ATOM 682 O O . GLY A 1 87 ? 19.041 -9.714 12.317 1.00 38.38 87 GLY A O 1
ATOM 683 N N . SER A 1 88 ? 17.227 -8.483 11.862 1.00 37.78 88 SER A N 1
ATOM 684 C CA . SER A 1 88 ? 17.020 -7.998 13.223 1.00 37.78 88 SER A CA 1
ATOM 685 C C . SER A 1 88 ? 15.962 -8.848 13.924 1.00 37.78 88 SER A C 1
ATOM 687 O O . SER A 1 88 ? 14.766 -8.730 13.667 1.00 37.78 88 SER A O 1
ATOM 689 N N . ASN A 1 89 ? 16.428 -9.698 14.840 1.00 38.81 89 ASN A N 1
ATOM 690 C CA . ASN A 1 89 ? 15.641 -10.528 15.753 1.00 38.81 89 ASN A CA 1
ATOM 691 C C . ASN A 1 89 ? 14.891 -9.693 16.813 1.00 38.81 89 ASN A C 1
ATOM 693 O O . ASN A 1 89 ? 15.184 -9.785 18.005 1.00 38.81 89 ASN A O 1
ATOM 697 N N . THR A 1 90 ? 13.905 -8.890 16.419 1.00 38.03 90 THR A N 1
ATOM 698 C CA . THR A 1 90 ? 12.996 -8.229 17.372 1.00 38.03 90 THR A CA 1
ATOM 699 C C . THR A 1 90 ? 11.586 -8.780 17.195 1.00 38.03 90 THR A C 1
ATOM 701 O O . THR A 1 90 ? 10.899 -8.475 16.226 1.00 38.03 90 THR A O 1
ATOM 704 N N . GLY A 1 91 ? 11.191 -9.650 18.130 1.00 43.16 91 GLY A N 1
ATOM 705 C CA . GLY A 1 91 ? 10.036 -10.557 18.088 1.00 43.16 91 GLY A CA 1
ATOM 706 C C . GLY A 1 91 ? 8.635 -9.943 18.184 1.00 43.16 91 GLY A C 1
ATOM 707 O O . GLY A 1 91 ? 7.798 -10.483 18.897 1.00 43.16 91 GLY A O 1
ATOM 708 N N . SER A 1 92 ? 8.366 -8.849 17.476 1.00 46.56 92 SER A N 1
ATOM 709 C CA . SER A 1 92 ? 7.010 -8.403 17.127 1.00 46.56 92 SER A CA 1
ATOM 710 C C . SER A 1 92 ? 7.131 -7.317 16.055 1.00 46.56 92 SER A C 1
ATOM 712 O O . SER A 1 92 ? 7.257 -6.136 16.373 1.00 46.56 92 SER A O 1
ATOM 714 N N . SER A 1 93 ? 7.193 -7.710 14.781 1.00 54.03 93 SER A N 1
ATOM 715 C CA . SER A 1 93 ? 7.177 -6.753 13.671 1.00 54.03 93 SER A CA 1
ATOM 716 C C . SER A 1 93 ? 5.737 -6.585 13.210 1.00 54.03 93 SER A C 1
ATOM 718 O O . SER A 1 93 ? 5.247 -7.360 12.398 1.00 54.03 93 SER A O 1
ATOM 720 N N . VAL A 1 94 ? 5.046 -5.597 13.774 1.00 59.16 94 VAL A N 1
ATOM 721 C CA . VAL A 1 94 ? 3.765 -5.129 13.237 1.00 59.16 94 VAL A CA 1
ATOM 722 C C . VAL A 1 94 ? 4.062 -4.443 11.909 1.00 59.16 94 VAL A C 1
ATOM 724 O O . VAL A 1 94 ? 4.754 -3.422 11.893 1.00 59.16 94 VAL A O 1
ATOM 727 N N . ALA A 1 95 ? 3.572 -5.005 10.804 1.00 71.00 95 ALA A N 1
ATOM 728 C CA . ALA A 1 95 ? 3.562 -4.284 9.543 1.00 71.00 95 ALA A CA 1
ATOM 729 C C . ALA A 1 95 ? 2.687 -3.036 9.682 1.00 71.00 95 ALA A C 1
ATOM 731 O O . ALA A 1 95 ? 1.678 -3.035 10.384 1.00 71.00 95 ALA A O 1
ATOM 732 N N . PHE A 1 96 ? 3.100 -1.949 9.037 1.00 77.56 96 PHE A N 1
ATOM 733 C CA .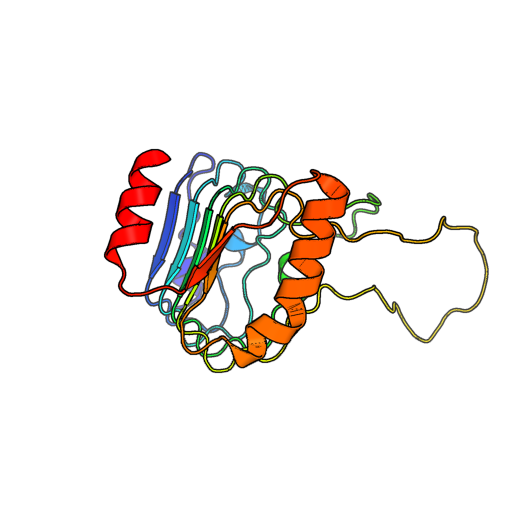 PHE A 1 96 ? 2.313 -0.727 8.930 1.00 77.56 96 PHE A CA 1
ATOM 734 C C . PHE A 1 96 ? 1.792 -0.198 10.286 1.00 77.56 96 PHE A C 1
ATOM 736 O O . PHE A 1 96 ? 0.584 -0.068 10.502 1.00 77.56 96 PHE A O 1
ATOM 743 N N . PRO A 1 97 ? 2.689 0.171 11.218 1.00 77.69 97 PRO A N 1
ATOM 744 C CA . PRO A 1 97 ? 2.340 0.459 12.611 1.00 77.69 97 PRO A CA 1
ATOM 745 C C . PRO A 1 97 ? 1.428 1.677 12.819 1.00 77.69 97 PRO A C 1
ATOM 747 O O . PRO A 1 97 ? 0.988 1.899 13.942 1.00 77.69 97 PRO A O 1
ATOM 750 N N . LYS A 1 98 ? 1.155 2.482 11.788 1.00 86.38 98 LYS A N 1
ATOM 751 C CA . LYS A 1 98 ? 0.241 3.636 11.848 1.00 86.38 98 LYS A CA 1
ATOM 752 C C . LYS A 1 98 ? -0.709 3.720 10.655 1.00 86.38 98 LYS A C 1
ATOM 754 O O . LYS A 1 98 ? -1.286 4.779 10.428 1.00 86.38 98 LYS A O 1
ATOM 759 N N . LEU A 1 99 ? -0.836 2.651 9.870 1.00 87.00 99 LEU A N 1
ATOM 760 C CA . LEU A 1 99 ? -1.666 2.702 8.674 1.00 87.00 99 LEU A CA 1
ATOM 761 C C . LEU A 1 99 ? -3.129 2.695 9.077 1.00 87.00 99 LEU A C 1
ATOM 763 O O . LEU A 1 99 ? -3.606 1.737 9.671 1.00 87.00 99 LEU A O 1
ATOM 767 N N . GLU A 1 100 ? -3.809 3.776 8.728 1.00 88.62 100 GLU A N 1
ATOM 768 C CA . GLU A 1 100 ? -5.213 4.033 9.034 1.00 88.62 100 GLU A CA 1
ATOM 769 C C . GLU A 1 100 ? -6.082 3.704 7.811 1.00 88.62 100 GLU A C 1
ATOM 771 O O . GLU A 1 100 ? -7.208 3.233 7.952 1.00 88.62 100 GLU A O 1
ATOM 776 N N . MET A 1 101 ? -5.555 3.896 6.595 1.00 85.12 101 MET A N 1
ATOM 777 C CA . MET A 1 101 ? -6.305 3.706 5.356 1.00 85.12 101 MET A CA 1
ATOM 778 C C . MET A 1 101 ? -5.496 2.980 4.278 1.00 85.12 101 MET A C 1
ATOM 780 O O . MET A 1 101 ? -4.396 3.396 3.906 1.00 85.12 101 MET A O 1
ATOM 784 N N . LEU A 1 102 ? -6.105 1.934 3.722 1.00 86.81 102 LEU A N 1
ATOM 785 C CA . LEU A 1 102 ? -5.580 1.131 2.626 1.00 86.81 102 LEU A CA 1
ATOM 786 C C . LEU A 1 102 ? -6.580 1.137 1.472 1.00 86.81 102 LEU A C 1
ATOM 788 O O . LEU A 1 102 ? -7.750 0.793 1.641 1.00 86.81 102 LEU A O 1
ATOM 792 N N . VAL A 1 103 ? -6.108 1.521 0.292 1.00 85.44 103 VAL A N 1
ATOM 793 C CA . VAL A 1 103 ? -6.901 1.577 -0.936 1.00 85.44 103 VAL A CA 1
ATOM 794 C C . VAL A 1 103 ? -6.251 0.679 -1.974 1.00 85.44 103 VAL A C 1
ATOM 796 O O . VAL A 1 103 ? -5.118 0.935 -2.381 1.00 85.44 103 VAL A O 1
ATOM 799 N N . ILE A 1 104 ? -6.971 -0.348 -2.419 1.00 84.19 104 ILE A N 1
ATOM 800 C CA . ILE A 1 104 ? -6.511 -1.262 -3.464 1.00 84.19 104 ILE A CA 1
ATOM 801 C C . ILE A 1 104 ? -7.540 -1.297 -4.586 1.00 84.19 104 ILE A C 1
ATOM 803 O O . ILE A 1 104 ? -8.704 -1.629 -4.369 1.00 84.19 104 ILE A O 1
ATOM 807 N N . VAL A 1 105 ? -7.110 -0.923 -5.790 1.00 83.19 105 VAL A N 1
ATOM 808 C CA . VAL A 1 105 ? -7.991 -0.761 -6.953 1.00 83.19 105 VAL A CA 1
ATOM 809 C C . VAL A 1 105 ? -7.313 -1.298 -8.212 1.00 83.19 105 VAL A C 1
ATOM 811 O O . VAL A 1 105 ? -6.107 -1.129 -8.384 1.00 83.19 105 VAL A O 1
ATOM 814 N N . ASP A 1 106 ? -8.077 -1.889 -9.134 1.00 81.94 106 ASP A N 1
ATOM 815 C CA . ASP A 1 106 ? -7.572 -2.307 -10.454 1.00 81.94 106 ASP A CA 1
ATOM 816 C C . ASP A 1 106 ? -6.328 -3.222 -10.345 1.00 81.94 106 ASP A C 1
ATOM 818 O O . ASP A 1 106 ? -5.286 -3.002 -10.966 1.00 81.94 106 ASP A O 1
ATOM 822 N N . MET A 1 107 ? -6.419 -4.248 -9.491 1.00 82.00 107 MET A N 1
ATOM 823 C CA . MET A 1 107 ? -5.414 -5.314 -9.344 1.00 82.00 107 MET A CA 1
ATOM 824 C C . MET A 1 107 ? -6.011 -6.674 -9.747 1.00 82.00 107 MET A C 1
ATOM 826 O O . MET A 1 107 ? -6.182 -7.547 -8.901 1.00 82.00 107 MET A O 1
ATOM 830 N N . PRO A 1 108 ? -6.363 -6.867 -11.033 1.00 77.62 108 PRO A N 1
ATOM 831 C CA . PRO A 1 108 ? -7.185 -7.993 -11.487 1.00 77.62 108 PRO A CA 1
ATOM 832 C C . PRO A 1 108 ? -6.504 -9.364 -11.405 1.00 77.62 108 PRO A C 1
ATOM 834 O O . PRO A 1 108 ? -7.197 -10.372 -11.373 1.00 77.62 108 PRO A O 1
ATOM 837 N N . ASN A 1 109 ? -5.168 -9.410 -11.396 1.00 80.75 109 ASN A N 1
ATOM 838 C CA . ASN A 1 109 ? -4.407 -10.662 -11.325 1.00 80.75 109 ASN A CA 1
ATOM 839 C C . ASN A 1 109 ? -3.944 -10.994 -9.904 1.00 80.75 109 ASN A C 1
ATOM 841 O O . ASN A 1 109 ? -3.208 -11.958 -9.723 1.00 80.75 109 ASN A O 1
ATOM 845 N N . TRP A 1 110 ? -4.308 -10.183 -8.908 1.00 79.81 110 TRP A N 1
ATOM 846 C CA . TRP A 1 110 ? -4.000 -10.503 -7.524 1.00 79.81 110 TRP A CA 1
ATOM 847 C C . TRP A 1 110 ? -4.807 -11.745 -7.137 1.00 79.81 110 TRP A C 1
ATOM 849 O O . TRP A 1 110 ? -6.015 -11.785 -7.353 1.00 79.81 110 TRP A O 1
ATOM 859 N N . GLU A 1 111 ? -4.120 -12.761 -6.619 1.00 72.00 111 GLU A N 1
ATOM 860 C CA . GLU A 1 111 ? -4.668 -14.075 -6.262 1.00 72.00 111 GLU A CA 1
ATOM 861 C C . GLU A 1 111 ? -4.423 -14.415 -4.786 1.00 72.00 111 GLU A C 1
ATOM 863 O O . GLU A 1 111 ? -5.249 -15.066 -4.150 1.00 72.00 111 GLU A O 1
ATOM 868 N N . GLU A 1 112 ? -3.295 -13.971 -4.222 1.00 67.94 112 GLU A N 1
ATOM 869 C CA . GLU A 1 112 ? -2.855 -14.386 -2.889 1.00 67.94 112 GLU A CA 1
ATOM 870 C C . GLU A 1 112 ? -2.448 -13.197 -2.016 1.00 67.94 112 GLU A C 1
ATOM 872 O O . GLU A 1 112 ? -1.690 -12.322 -2.438 1.00 67.94 112 GLU A O 1
ATOM 877 N N . TRP A 1 113 ? -2.921 -13.179 -0.771 1.00 74.19 113 TRP A N 1
ATOM 878 C CA . TRP A 1 113 ? -2.425 -12.284 0.271 1.00 74.19 113 TRP A CA 1
ATOM 879 C C . TRP A 1 113 ? -2.095 -13.098 1.506 1.00 74.19 113 TRP A C 1
ATOM 881 O O . TRP A 1 113 ? -2.984 -13.550 2.225 1.00 74.19 113 TRP A O 1
ATOM 891 N N . THR A 1 114 ? -0.804 -13.318 1.725 1.00 64.56 114 THR A N 1
ATOM 892 C CA . THR A 1 114 ? -0.313 -14.198 2.780 1.00 64.56 114 THR A CA 1
ATOM 893 C C . THR A 1 114 ? 0.891 -13.570 3.458 1.00 64.56 114 THR A C 1
ATOM 895 O O . THR A 1 114 ? 2.023 -13.636 2.990 1.00 64.56 114 THR A O 1
ATOM 898 N N . PHE A 1 115 ? 0.681 -13.012 4.645 1.00 59.00 115 PHE A N 1
ATOM 899 C CA . PHE A 1 115 ? 1.795 -12.736 5.541 1.00 59.00 115 PHE A CA 1
ATOM 900 C C . PHE A 1 115 ? 2.211 -14.055 6.185 1.00 59.00 115 PHE A C 1
ATOM 902 O O . PHE A 1 115 ? 1.674 -14.500 7.198 1.00 59.00 115 PHE A O 1
ATOM 909 N N . GLY A 1 116 ? 3.088 -14.767 5.481 1.00 46.44 116 GLY A N 1
ATOM 910 C CA . GLY A 1 116 ? 3.535 -16.094 5.851 1.00 46.44 116 GLY A CA 1
ATOM 911 C C . GLY A 1 116 ? 3.983 -16.160 7.307 1.00 46.44 116 GLY A C 1
ATOM 912 O O . GLY A 1 116 ? 4.998 -15.588 7.702 1.00 46.44 116 GLY A O 1
ATOM 913 N N . ARG A 1 117 ? 3.276 -16.998 8.069 1.00 36.53 117 ARG A N 1
ATOM 914 C CA . ARG A 1 117 ? 3.884 -17.909 9.034 1.00 36.53 117 ARG A CA 1
ATOM 915 C C . ARG A 1 117 ? 5.214 -18.363 8.436 1.00 36.53 117 ARG A C 1
ATOM 917 O O . ARG A 1 117 ? 5.236 -19.027 7.402 1.00 36.53 117 ARG A O 1
ATOM 924 N N . SER A 1 118 ? 6.315 -17.946 9.050 1.00 36.19 118 SER A N 1
ATOM 925 C CA . SER A 1 118 ? 7.633 -18.482 8.743 1.00 36.19 118 SER A CA 1
ATOM 926 C C . SER A 1 118 ? 7.594 -19.980 9.035 1.00 36.19 118 SER A C 1
ATOM 928 O O . SER A 1 118 ? 7.906 -20.425 10.139 1.00 36.19 118 SER A O 1
ATOM 930 N N . ASN A 1 119 ? 7.226 -20.777 8.040 1.00 33.69 119 ASN A N 1
ATOM 931 C CA . ASN A 1 119 ? 7.679 -22.148 7.943 1.00 33.69 119 ASN A CA 1
ATOM 932 C C . ASN A 1 119 ? 9.119 -22.034 7.447 1.00 33.69 119 ASN A C 1
ATOM 934 O O . ASN A 1 119 ? 9.424 -22.253 6.277 1.00 33.69 119 ASN A O 1
ATOM 938 N N . SER A 1 120 ? 9.996 -21.572 8.333 1.00 35.69 120 SER A N 1
ATOM 939 C CA . SER A 1 120 ? 11.423 -21.693 8.133 1.00 35.69 120 SER A CA 1
ATOM 940 C C . SER A 1 120 ? 11.705 -23.170 7.901 1.00 35.69 120 SER A C 1
ATOM 942 O O . SER A 1 120 ? 11.421 -23.978 8.780 1.00 35.69 120 SER A O 1
ATOM 944 N N . CYS A 1 121 ? 12.267 -23.472 6.736 1.00 33.72 121 CYS A N 1
ATOM 945 C CA . CYS A 1 121 ? 13.277 -24.504 6.572 1.00 33.72 121 CYS A CA 1
ATOM 946 C C . CYS A 1 121 ? 12.885 -25.887 7.126 1.00 33.72 121 CYS A C 1
ATOM 948 O O . CYS A 1 121 ? 13.094 -26.188 8.301 1.00 33.72 121 CYS A O 1
ATOM 950 N N . GLU A 1 122 ? 12.416 -26.779 6.249 1.00 37.06 122 GLU A N 1
ATOM 951 C CA . GLU A 1 122 ? 12.554 -28.226 6.455 1.00 37.06 122 GLU A CA 1
ATOM 952 C C . GLU A 1 122 ? 14.041 -28.599 6.481 1.00 37.06 122 GLU A C 1
ATOM 954 O O . GLU A 1 122 ? 14.598 -29.073 5.499 1.00 37.06 122 GLU A O 1
ATOM 959 N N . SER A 1 123 ? 14.727 -28.285 7.573 1.00 38.72 123 SER A N 1
ATOM 960 C CA . SER A 1 123 ? 15.954 -28.920 8.057 1.00 38.72 123 SER A CA 1
ATOM 961 C C . SER A 1 123 ? 16.482 -28.059 9.191 1.00 38.72 123 SER A C 1
ATOM 963 O O . SER A 1 123 ? 17.117 -27.037 8.962 1.00 38.72 123 SER A O 1
ATOM 965 N N . LEU A 1 124 ? 16.149 -28.448 10.417 1.00 32.91 124 LEU A N 1
ATOM 966 C CA . LEU A 1 124 ? 17.051 -28.566 11.564 1.00 32.91 124 LEU A CA 1
ATOM 967 C C . LEU A 1 124 ? 16.166 -28.819 12.781 1.00 32.91 124 LEU A C 1
ATOM 969 O O . LEU A 1 124 ? 15.647 -27.913 13.432 1.00 32.91 124 LEU A O 1
ATOM 973 N N . GLU A 1 125 ? 15.949 -30.106 13.033 1.00 37.66 125 GLU A N 1
ATOM 974 C CA . GLU A 1 125 ? 15.394 -30.563 14.288 1.00 37.66 125 GLU A CA 1
ATOM 975 C C . GLU A 1 125 ? 16.289 -30.128 15.451 1.00 37.66 125 GLU A C 1
ATOM 977 O O . GLU A 1 125 ? 17.513 -30.248 15.413 1.00 37.66 125 GLU A O 1
ATOM 982 N N . SER A 1 126 ? 15.603 -29.766 16.531 1.00 39.25 126 SER A N 1
ATOM 983 C CA . SER A 1 126 ? 16.048 -29.773 17.918 1.00 39.25 126 SER A CA 1
ATOM 984 C C . SER A 1 126 ? 16.810 -28.551 18.458 1.00 39.25 126 SER A C 1
ATOM 986 O O . SER A 1 126 ? 17.842 -28.109 17.970 1.00 39.25 126 SER A O 1
ATOM 988 N N . VAL A 1 127 ? 16.300 -28.140 19.624 1.00 30.30 127 VAL A N 1
ATOM 989 C CA . VAL A 1 127 ? 16.940 -27.358 20.688 1.00 30.30 127 VAL A CA 1
ATOM 990 C C . VAL A 1 127 ? 16.898 -25.832 20.519 1.00 30.30 127 VAL A C 1
ATOM 992 O O . VAL A 1 127 ? 17.858 -25.194 20.112 1.00 30.30 127 VAL A O 1
ATOM 995 N N . LEU A 1 128 ? 15.795 -25.216 20.958 1.00 25.94 128 LEU A N 1
ATOM 996 C CA . LEU A 1 128 ? 15.730 -24.451 22.218 1.00 25.94 128 LEU A CA 1
ATOM 997 C C . LEU A 1 128 ? 14.384 -23.713 22.316 1.00 25.94 128 LEU A C 1
ATOM 999 O O . LEU A 1 128 ? 13.899 -23.120 21.359 1.00 25.94 12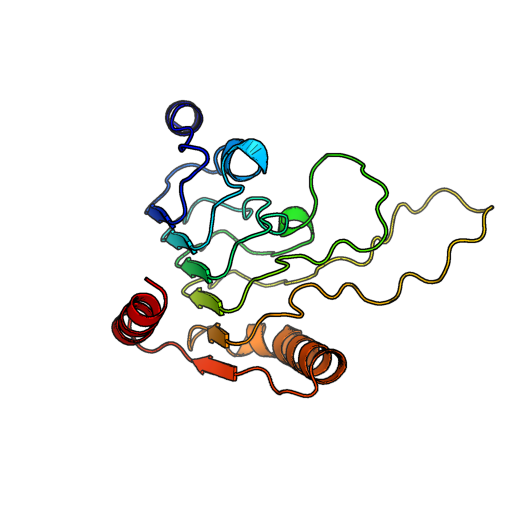8 LEU A O 1
ATOM 1003 N N . ASN A 1 129 ? 13.791 -23.778 23.507 1.00 30.53 129 ASN A N 1
ATOM 1004 C CA . ASN A 1 129 ? 12.569 -23.096 23.931 1.00 30.53 129 ASN A CA 1
ATOM 1005 C C . ASN A 1 129 ? 12.430 -21.669 23.363 1.00 30.53 129 ASN A C 1
ATOM 1007 O O . ASN A 1 129 ? 13.064 -20.743 23.865 1.00 30.53 129 ASN A O 1
ATOM 1011 N N . LEU A 1 130 ? 11.542 -21.476 22.386 1.00 25.58 130 LEU A N 1
ATOM 1012 C CA . LEU A 1 130 ? 11.052 -20.156 21.987 1.00 25.58 130 LEU A CA 1
ATOM 1013 C C . LEU A 1 130 ? 9.534 -20.107 22.198 1.00 25.58 130 LEU A C 1
ATOM 1015 O O . LEU A 1 130 ? 8.832 -21.065 21.854 1.00 25.58 130 LEU A O 1
ATOM 1019 N N . PRO A 1 131 ? 9.003 -19.036 22.814 1.00 29.78 131 PRO A N 1
ATOM 1020 C CA . PRO A 1 131 ? 7.584 -18.934 23.089 1.00 29.78 131 PRO A CA 1
ATOM 1021 C C . PRO A 1 131 ? 6.833 -18.883 21.758 1.00 29.78 131 PRO A C 1
ATOM 1023 O O . PRO A 1 131 ? 7.193 -18.142 20.850 1.00 29.78 131 PRO A O 1
ATOM 1026 N N . ARG A 1 132 ? 5.799 -19.724 21.670 1.00 28.83 132 ARG A 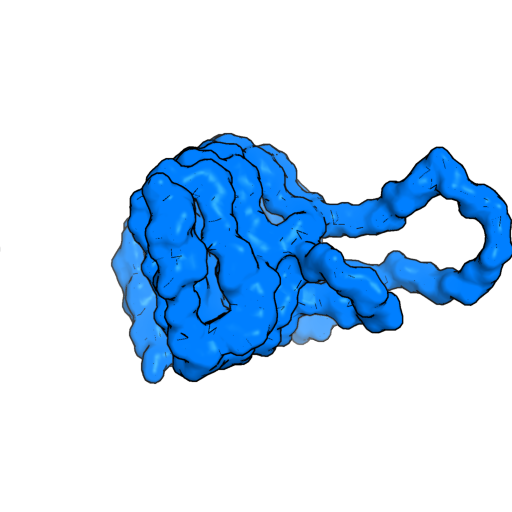N 1
ATOM 1027 C CA . ARG A 1 132 ? 4.793 -19.824 20.603 1.00 28.83 132 ARG A CA 1
ATOM 1028 C C . ARG A 1 132 ? 4.623 -18.481 19.882 1.00 28.83 132 ARG A C 1
ATOM 1030 O O . ARG A 1 132 ? 4.104 -17.549 20.492 1.00 28.83 132 ARG A O 1
ATOM 1037 N N . ALA A 1 133 ? 5.029 -18.404 18.614 1.00 31.72 133 ALA A N 1
ATOM 1038 C CA . ALA A 1 133 ? 4.768 -17.257 17.750 1.00 31.72 133 ALA A CA 1
ATOM 1039 C C . ALA A 1 133 ? 3.248 -17.125 17.551 1.00 31.72 133 ALA A C 1
ATOM 1041 O O . ALA A 1 133 ? 2.647 -17.779 16.699 1.00 31.72 133 ALA A O 1
ATOM 1042 N N . ARG A 1 134 ? 2.628 -16.360 18.449 1.00 34.00 134 ARG A N 1
ATOM 1043 C CA . ARG A 1 134 ? 1.271 -15.836 18.342 1.00 34.00 134 ARG A CA 1
ATOM 1044 C C . ARG A 1 134 ? 1.344 -14.529 17.556 1.00 34.00 134 ARG A C 1
ATOM 1046 O O . ARG A 1 134 ? 2.267 -13.752 17.767 1.00 34.00 134 ARG A O 1
ATOM 1053 N N . ASP A 1 135 ? 0.333 -14.308 16.729 1.00 41.38 135 ASP A N 1
ATOM 1054 C CA . ASP A 1 135 ? -0.112 -13.006 16.234 1.00 41.38 135 ASP A CA 1
ATOM 1055 C C . ASP A 1 135 ? 0.896 -12.184 15.415 1.00 41.38 135 ASP A C 1
ATOM 1057 O O . ASP A 1 135 ? 1.487 -11.219 15.898 1.00 41.38 135 ASP A O 1
ATOM 1061 N N . LEU A 1 136 ? 0.975 -12.464 14.115 1.00 39.91 136 LEU A N 1
ATOM 1062 C CA . LEU A 1 136 ? 1.268 -11.403 13.154 1.00 39.91 136 LEU A CA 1
ATOM 1063 C C . LEU A 1 136 ? 0.045 -10.461 13.110 1.00 39.91 136 LEU A C 1
ATOM 1065 O O . LEU A 1 136 ? -0.989 -10.781 12.526 1.00 39.91 136 LEU A O 1
ATOM 1069 N N . ARG A 1 137 ? 0.134 -9.327 13.819 1.00 53.38 137 ARG A N 1
ATOM 1070 C CA . ARG A 1 137 ? -0.858 -8.230 13.833 1.00 53.38 137 ARG A CA 1
ATOM 1071 C C . ARG A 1 137 ? -0.532 -7.265 12.695 1.00 53.38 137 ARG A C 1
ATOM 1073 O O . ARG A 1 137 ? -0.066 -6.162 12.934 1.00 53.38 137 ARG A O 1
ATOM 1080 N N . GLU A 1 138 ? -0.689 -7.726 11.464 1.00 63.44 138 GLU A N 1
ATOM 1081 C CA . GLU A 1 138 ? -0.118 -7.101 10.254 1.00 63.44 138 GLU A CA 1
ATOM 1082 C C . GLU A 1 138 ? -0.757 -5.755 9.890 1.00 63.44 138 GLU A C 1
ATOM 1084 O O . GLU A 1 138 ? -0.125 -4.902 9.285 1.00 63.44 138 GLU A O 1
ATOM 1089 N N . LEU A 1 139 ? -2.024 -5.549 10.243 1.00 66.75 139 LEU A N 1
ATOM 1090 C CA . LEU A 1 139 ? -2.775 -4.336 9.910 1.00 66.75 139 LEU A CA 1
ATOM 1091 C C . LEU A 1 139 ? -3.641 -3.893 11.092 1.00 66.75 139 LEU A C 1
ATOM 1093 O O . LEU A 1 139 ? -4.772 -3.452 10.919 1.00 66.75 139 LEU A O 1
ATOM 1097 N N . GLY A 1 140 ? -3.117 -4.035 12.315 1.00 64.00 140 GLY A N 1
ATOM 1098 C CA . GLY A 1 140 ? -3.891 -3.807 13.540 1.00 64.00 140 GLY A CA 1
ATOM 1099 C C . GLY A 1 140 ? -4.544 -2.425 13.610 1.00 64.00 140 GLY A C 1
ATOM 1100 O O . GLY A 1 140 ? -5.691 -2.320 14.023 1.00 64.00 140 GLY A O 1
ATOM 1101 N N . ASN A 1 141 ? -3.859 -1.391 13.115 1.00 75.94 141 ASN A N 1
ATOM 1102 C CA . ASN A 1 141 ? -4.358 -0.015 13.137 1.00 75.94 141 ASN A CA 1
ATOM 1103 C C . ASN A 1 141 ? -5.233 0.352 11.927 1.00 75.94 141 ASN A C 1
ATOM 1105 O O . ASN A 1 141 ? -5.723 1.477 11.872 1.00 75.94 141 ASN A O 1
ATOM 1109 N N . LEU A 1 142 ? -5.436 -0.557 10.964 1.00 81.38 142 LEU A N 1
ATOM 1110 C CA . LEU A 1 142 ? -6.166 -0.241 9.739 1.00 81.38 142 LEU A CA 1
ATOM 1111 C C . LEU A 1 142 ? -7.634 0.017 10.048 1.00 81.38 142 LEU A C 1
ATOM 1113 O O . LEU A 1 142 ? -8.339 -0.901 10.458 1.00 81.38 142 LEU A O 1
ATOM 1117 N N . GLU A 1 143 ? -8.092 1.245 9.825 1.00 83.44 143 GLU A N 1
ATOM 1118 C CA . GLU A 1 143 ? -9.467 1.689 10.069 1.00 83.44 143 GLU A CA 1
ATOM 1119 C C . GLU A 1 143 ? -10.348 1.529 8.842 1.00 83.44 143 GLU A C 1
ATOM 1121 O O . GLU A 1 143 ? -11.499 1.112 8.955 1.00 83.44 143 GLU A O 1
ATOM 1126 N N . GLN A 1 144 ? -9.803 1.848 7.668 1.00 84.88 144 GLN A N 1
ATOM 1127 C CA . GLN A 1 144 ? -10.570 1.927 6.434 1.00 84.88 144 GLN A CA 1
ATOM 1128 C C . GLN A 1 144 ? -9.900 1.125 5.328 1.00 84.88 144 GLN A C 1
ATOM 1130 O O . GLN A 1 144 ? -8.750 1.372 4.957 1.00 84.88 144 GLN A O 1
ATOM 1135 N N . LEU A 1 145 ? -10.666 0.208 4.749 1.00 84.56 145 LEU A N 1
ATOM 1136 C CA . LEU A 1 145 ? -10.262 -0.604 3.616 1.00 84.56 145 LEU A CA 1
ATOM 1137 C C . LEU A 1 145 ? -11.157 -0.301 2.416 1.00 84.56 145 LEU A C 1
ATOM 1139 O O . LEU A 1 145 ? -12.374 -0.468 2.473 1.00 84.56 145 LEU A O 1
ATOM 1143 N N . TRP A 1 146 ? -10.543 0.124 1.318 1.00 83.62 146 TRP A N 1
ATOM 1144 C CA . TRP A 1 146 ? -11.238 0.423 0.072 1.00 83.62 146 TRP A CA 1
ATOM 1145 C C . TRP A 1 146 ? -10.825 -0.569 -0.999 1.00 83.62 146 TRP A C 1
ATOM 1147 O O . TRP A 1 146 ? -9.635 -0.723 -1.281 1.00 83.62 146 TRP A O 1
ATOM 1157 N N . LEU A 1 147 ? -11.822 -1.212 -1.598 1.00 81.31 147 LEU A N 1
ATOM 1158 C CA . LEU A 1 147 ? -11.632 -2.253 -2.598 1.00 81.31 147 LEU A CA 1
ATOM 1159 C C . LEU A 1 147 ? -12.428 -1.954 -3.854 1.00 81.31 147 LEU A C 1
ATOM 1161 O O . LEU A 1 147 ? -13.541 -1.437 -3.784 1.00 81.31 147 LEU A O 1
ATOM 1165 N N . ASP A 1 148 ? -11.872 -2.307 -5.004 1.00 77.44 148 ASP A N 1
ATOM 1166 C CA . ASP A 1 148 ? -12.607 -2.242 -6.261 1.00 77.44 148 ASP A CA 1
ATOM 1167 C C . ASP A 1 148 ? -13.775 -3.243 -6.297 1.00 77.44 148 ASP A C 1
ATOM 1169 O O . ASP A 1 148 ? -13.719 -4.331 -5.718 1.00 77.44 148 ASP A O 1
ATOM 1173 N N . VAL A 1 149 ? -14.840 -2.880 -7.015 1.00 71.44 149 VAL A N 1
ATOM 1174 C CA . VAL A 1 149 ? -16.043 -3.712 -7.172 1.00 71.44 149 VAL A CA 1
ATOM 1175 C C . VAL A 1 149 ? -15.702 -5.052 -7.830 1.00 71.44 149 VAL A C 1
ATOM 1177 O O . VAL A 1 149 ? -16.311 -6.064 -7.493 1.00 71.44 149 VAL A O 1
ATOM 1180 N N . GLY A 1 150 ? -14.700 -5.085 -8.716 1.00 70.19 150 GLY A N 1
ATOM 1181 C CA . GLY A 1 150 ? -14.222 -6.311 -9.359 1.00 70.19 150 GLY A CA 1
ATOM 1182 C C . GLY A 1 150 ? -13.431 -7.254 -8.446 1.00 70.19 150 GLY A C 1
ATOM 1183 O O . GLY A 1 150 ? -13.104 -8.359 -8.864 1.00 70.19 150 GLY A O 1
ATOM 1184 N N . MET A 1 151 ? -13.123 -6.852 -7.209 1.00 70.12 151 MET A N 1
ATOM 1185 C CA . MET A 1 151 ? -12.261 -7.605 -6.287 1.00 70.12 151 MET A CA 1
ATOM 1186 C C . MET A 1 151 ? -13.034 -8.345 -5.186 1.00 70.12 151 MET A C 1
ATOM 1188 O O . MET A 1 151 ? -12.438 -8.797 -4.208 1.00 70.12 151 MET A O 1
ATOM 1192 N N . GLN A 1 152 ? -14.356 -8.483 -5.321 1.00 68.31 152 GLN A N 1
ATOM 1193 C CA . GLN A 1 152 ? -15.198 -9.117 -4.301 1.00 68.31 152 GLN A CA 1
ATOM 1194 C C . GLN A 1 152 ? -14.770 -10.559 -3.998 1.00 68.31 152 GLN A C 1
ATOM 1196 O O . GLN A 1 152 ? -14.606 -10.898 -2.824 1.00 68.31 152 GLN A O 1
ATOM 1201 N N . ASP A 1 153 ? -14.495 -11.362 -5.029 1.00 67.75 153 ASP A N 1
ATOM 1202 C CA . ASP A 1 153 ? -14.135 -12.775 -4.869 1.00 67.75 153 ASP A CA 1
ATOM 1203 C C . ASP A 1 153 ? -12.837 -12.945 -4.078 1.00 67.75 153 ASP A C 1
ATOM 1205 O O . ASP A 1 153 ? -12.813 -13.661 -3.077 1.00 67.75 153 ASP A O 1
ATOM 1209 N N . ILE A 1 154 ? -11.774 -12.223 -4.451 1.00 67.38 154 ILE A N 1
ATOM 1210 C CA . ILE A 1 154 ? -10.505 -12.309 -3.723 1.00 67.38 154 ILE A CA 1
ATOM 1211 C C . ILE A 1 154 ? -10.596 -11.697 -2.329 1.00 67.38 154 ILE A C 1
ATOM 1213 O O . ILE A 1 154 ? -10.045 -12.247 -1.378 1.00 67.38 154 ILE A O 1
ATOM 1217 N N . SER A 1 155 ? -11.314 -10.581 -2.179 1.00 70.12 155 SER A N 1
ATOM 1218 C CA . SER A 1 155 ? -11.455 -9.932 -0.878 1.00 70.12 155 SER A CA 1
ATOM 1219 C C . SER A 1 155 ? -12.110 -10.846 0.152 1.00 70.12 155 SER A C 1
ATOM 1221 O O . SER A 1 155 ? -11.725 -10.822 1.318 1.00 70.12 155 SER A O 1
ATOM 1223 N N . SER A 1 156 ? -13.025 -11.723 -0.278 1.00 72.81 156 SER A N 1
ATOM 1224 C CA . SER A 1 156 ? -13.696 -12.683 0.602 1.00 72.81 156 SER A CA 1
ATOM 1225 C C . SER A 1 156 ? -12.736 -13.646 1.313 1.00 72.81 156 SER A C 1
ATOM 1227 O O . SER A 1 156 ? -13.079 -14.154 2.380 1.00 72.81 156 SER A O 1
ATOM 1229 N N . LEU A 1 157 ? -11.532 -13.858 0.764 1.00 71.25 157 LEU A N 1
ATOM 1230 C CA . LEU A 1 157 ? -10.544 -14.795 1.298 1.00 71.25 157 LEU A CA 1
ATOM 1231 C C . LEU A 1 157 ? -9.809 -14.258 2.530 1.00 71.25 157 LEU A C 1
ATOM 1233 O O . LEU A 1 157 ? -9.465 -15.038 3.409 1.00 71.25 157 LEU A O 1
ATOM 1237 N N . TRP A 1 158 ? -9.573 -12.947 2.611 1.00 72.56 158 TRP A N 1
ATOM 1238 C CA . TRP A 1 158 ? -8.714 -12.347 3.646 1.00 72.56 158 TRP A CA 1
ATOM 1239 C C . TRP A 1 158 ? -9.411 -11.247 4.463 1.00 72.56 158 TRP A C 1
ATOM 1241 O O . TRP A 1 158 ? -9.032 -10.985 5.606 1.00 72.56 158 TRP A O 1
ATOM 1251 N N . VAL A 1 159 ? -10.479 -10.627 3.944 1.00 76.75 159 VAL A N 1
ATOM 1252 C CA . VAL A 1 159 ? -11.270 -9.613 4.669 1.00 76.75 159 VAL A CA 1
ATOM 1253 C C . VAL A 1 159 ? -11.824 -10.121 6.010 1.00 76.75 159 VAL A C 1
ATOM 1255 O O . VAL A 1 159 ? -11.747 -9.371 6.991 1.00 76.75 159 VAL A O 1
ATOM 1258 N N . PRO A 1 160 ? -12.399 -11.339 6.109 1.00 80.25 160 PRO A N 1
ATOM 1259 C CA . PRO A 1 160 ? -12.944 -11.830 7.374 1.00 80.25 160 PRO A CA 1
ATOM 1260 C C . PRO A 1 160 ? -11.882 -11.955 8.469 1.00 80.25 160 PRO A C 1
ATOM 1262 O O . PRO A 1 160 ? -12.138 -11.587 9.615 1.00 80.25 160 PRO A O 1
ATOM 1265 N N . GLU A 1 161 ? -10.683 -12.419 8.109 1.00 76.12 161 GLU A N 1
ATOM 1266 C CA . GLU A 1 161 ? -9.554 -12.529 9.035 1.00 76.12 161 GLU A CA 1
ATOM 1267 C C . GLU A 1 161 ? -9.121 -11.148 9.531 1.00 76.12 161 GLU A C 1
ATOM 1269 O O . GLU A 1 161 ? -8.930 -10.949 10.730 1.00 76.12 161 GLU A O 1
ATOM 1274 N N . LEU A 1 162 ? -9.061 -10.159 8.635 1.00 74.69 162 LEU A N 1
ATOM 1275 C CA . LEU A 1 162 ? -8.665 -8.798 8.988 1.00 74.69 162 LEU A CA 1
ATOM 1276 C C . LEU A 1 162 ? -9.679 -8.109 9.913 1.00 74.69 162 LEU A C 1
ATOM 1278 O O . LEU A 1 162 ? -9.302 -7.462 10.891 1.00 74.69 162 LEU A O 1
ATOM 1282 N N . LYS A 1 163 ? -10.978 -8.313 9.658 1.00 79.81 163 LYS A N 1
ATOM 1283 C CA . LYS A 1 163 ? -12.061 -7.888 10.560 1.00 79.81 163 LYS A CA 1
ATOM 1284 C C . LYS A 1 163 ? -11.931 -8.529 11.936 1.00 79.81 163 LYS A C 1
ATOM 1286 O O . LYS A 1 163 ? -11.994 -7.836 12.948 1.00 79.81 163 LYS A O 1
ATOM 1291 N N . GLN A 1 164 ? -11.709 -9.842 11.978 1.00 79.88 164 GLN A N 1
ATOM 1292 C CA . GLN A 1 164 ? -11.536 -10.568 13.230 1.00 79.88 164 GLN A CA 1
ATOM 1293 C C . GLN A 1 164 ? -10.324 -10.051 14.020 1.00 79.88 164 GLN A C 1
ATOM 1295 O O . GLN A 1 164 ? -10.417 -9.883 15.236 1.00 79.88 164 GLN A O 1
ATOM 1300 N N . GLN A 1 165 ? -9.210 -9.762 13.344 1.00 74.06 165 GLN A N 1
ATOM 1301 C CA . GLN A 1 165 ? -8.019 -9.191 13.970 1.00 74.06 165 GLN A CA 1
ATOM 1302 C C . GLN A 1 165 ? -8.296 -7.811 14.571 1.00 74.06 165 GLN A C 1
ATOM 1304 O O . GLN A 1 165 ? -7.989 -7.597 15.744 1.00 74.06 165 GLN A O 1
ATOM 1309 N N . ARG A 1 166 ? -8.918 -6.889 13.825 1.00 76.00 166 ARG A N 1
ATOM 1310 C CA . ARG A 1 166 ? -9.252 -5.553 14.350 1.00 76.00 166 ARG A CA 1
ATOM 1311 C C . ARG A 1 166 ? -10.189 -5.641 15.555 1.00 76.00 166 ARG A C 1
ATOM 1313 O O . ARG A 1 166 ? -9.914 -5.020 16.581 1.00 76.00 166 ARG A O 1
ATOM 1320 N N . GLN A 1 167 ? -11.205 -6.500 15.491 1.00 80.94 167 GLN A N 1
ATOM 1321 C CA . GLN A 1 167 ? -12.130 -6.715 16.603 1.00 80.94 167 GLN A CA 1
ATOM 1322 C C . GLN A 1 167 ? -11.418 -7.247 17.859 1.00 80.94 167 GLN A C 1
ATOM 1324 O O . GLN A 1 167 ? -11.731 -6.829 18.972 1.00 80.94 167 GLN A O 1
ATOM 1329 N N . GLN A 1 168 ? -10.439 -8.144 17.707 1.00 80.12 168 GLN A N 1
ATOM 1330 C CA . GLN A 1 168 ? -9.645 -8.659 18.830 1.00 80.12 168 GLN A CA 1
ATOM 1331 C C . GLN A 1 168 ? -8.694 -7.612 19.428 1.00 80.12 168 GLN A C 1
ATOM 1333 O O . GLN A 1 168 ? -8.406 -7.665 20.624 1.00 80.12 168 GLN A O 1
ATOM 1338 N N . LEU A 1 169 ? -8.179 -6.694 18.607 1.00 75.44 169 LEU A N 1
ATOM 1339 C CA . LEU A 1 169 ? -7.162 -5.718 19.006 1.00 75.44 169 LEU A CA 1
ATOM 1340 C C . LEU A 1 169 ? -7.746 -4.424 19.567 1.00 75.44 169 LEU A C 1
ATOM 1342 O O . LEU A 1 169 ? -7.234 -3.907 20.558 1.00 75.44 169 LEU A O 1
ATOM 1346 N N . HIS A 1 170 ? -8.805 -3.920 18.939 1.00 78.44 170 HIS A N 1
ATOM 1347 C CA . HIS A 1 170 ? -9.380 -2.604 19.215 1.00 78.44 170 HIS A CA 1
ATOM 1348 C C . HIS A 1 170 ? -10.836 -2.676 19.691 1.00 78.44 170 HIS A C 1
ATOM 1350 O O . HIS A 1 170 ? -11.347 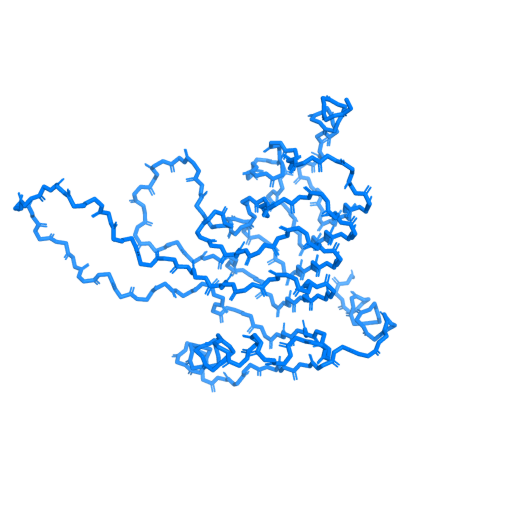-1.691 20.211 1.00 78.44 170 HIS A O 1
ATOM 1356 N N . GLY A 1 171 ? -11.503 -3.830 19.561 1.00 81.06 171 GLY A N 1
ATOM 1357 C CA . GLY A 1 171 ? -12.929 -3.964 19.884 1.00 81.06 171 GLY A CA 1
ATOM 1358 C C . GLY A 1 171 ? -13.859 -3.280 18.876 1.00 81.06 171 GLY A C 1
ATOM 1359 O O . GLY A 1 171 ? -15.057 -3.184 19.138 1.00 81.06 171 GLY A O 1
ATOM 1360 N N . GLU A 1 172 ? -13.312 -2.822 17.750 1.00 82.31 172 GLU A N 1
ATOM 1361 C CA . GLU A 1 172 ? -14.010 -2.107 16.684 1.00 82.31 172 GLU A CA 1
ATOM 1362 C C . GLU A 1 172 ? -14.004 -2.912 15.381 1.00 82.31 172 GLU A C 1
ATOM 1364 O O . GLU A 1 172 ? -13.026 -3.599 15.064 1.00 82.31 172 GLU A O 1
ATOM 1369 N N . ASP A 1 173 ? -15.065 -2.749 14.592 1.00 82.75 173 ASP A N 1
ATOM 1370 C CA . ASP A 1 173 ? -15.149 -3.304 13.245 1.00 82.75 173 ASP A CA 1
ATOM 1371 C C . ASP A 1 173 ? -14.261 -2.525 12.261 1.00 82.75 173 ASP A C 1
ATOM 1373 O O . ASP A 1 173 ? -13.959 -1.343 12.443 1.00 82.75 173 ASP A O 1
ATOM 1377 N N . LEU A 1 174 ? -13.822 -3.209 11.201 1.00 82.00 174 LEU A N 1
ATOM 1378 C CA . LEU A 1 174 ? -13.139 -2.584 10.068 1.00 82.00 174 LEU A CA 1
ATOM 1379 C C . LEU A 1 174 ? -14.178 -2.030 9.093 1.00 82.00 174 LEU A C 1
ATOM 1381 O O . LEU A 1 174 ? -15.004 -2.795 8.575 1.00 82.00 174 LEU A O 1
ATOM 1385 N N . ASP A 1 175 ? -14.062 -0.745 8.763 1.00 82.56 175 ASP A N 1
ATOM 1386 C CA . ASP A 1 175 ? -14.882 -0.137 7.726 1.00 82.56 175 ASP A CA 1
ATOM 1387 C C . ASP A 1 175 ? -14.403 -0.581 6.339 1.00 82.56 175 ASP A C 1
ATOM 1389 O O . ASP A 1 175 ? -13.263 -0.323 5.937 1.00 82.56 175 ASP A O 1
ATOM 1393 N N . ILE A 1 176 ? -15.296 -1.218 5.580 1.00 80.81 176 ILE A N 1
ATOM 1394 C CA . ILE A 1 176 ? -15.019 -1.675 4.215 1.00 80.81 176 ILE A CA 1
ATOM 1395 C C . ILE A 1 176 ? -15.895 -0.916 3.238 1.00 80.81 176 ILE A C 1
ATOM 1397 O O . ILE A 1 176 ? -17.121 -0.928 3.348 1.00 80.81 176 ILE A O 1
ATOM 1401 N N . TYR A 1 177 ? -15.253 -0.312 2.248 1.00 80.25 177 TYR A N 1
ATOM 1402 C CA . TYR A 1 177 ? -15.903 0.462 1.207 1.00 80.25 177 TYR A CA 1
ATOM 1403 C C . TYR A 1 177 ? -15.603 -0.143 -0.163 1.00 80.25 177 TYR A C 1
ATOM 1405 O O . TYR A 1 177 ? -14.463 -0.494 -0.473 1.00 80.25 177 TYR A O 1
ATOM 1413 N N . THR A 1 178 ? -16.626 -0.230 -1.009 1.00 75.56 178 THR A N 1
ATOM 1414 C CA . THR A 1 178 ? -16.458 -0.539 -2.430 1.00 75.56 178 THR A CA 1
ATOM 1415 C C . THR A 1 178 ? -16.232 0.752 -3.203 1.00 75.56 178 THR A C 1
ATOM 1417 O O . THR A 1 178 ? -17.034 1.684 -3.116 1.00 75.56 178 THR A O 1
ATOM 1420 N N . TYR A 1 179 ? -15.143 0.814 -3.953 1.00 65.81 179 TYR A N 1
ATOM 1421 C CA . TYR A 1 179 ? -14.731 1.986 -4.703 1.00 65.81 179 TYR A CA 1
ATOM 1422 C C . TYR A 1 179 ? -15.612 2.186 -5.938 1.00 65.81 179 TYR A C 1
ATOM 1424 O O . TYR A 1 179 ? -15.644 1.340 -6.827 1.00 65.81 179 TYR A O 1
ATOM 1432 N N . ALA A 1 180 ? -16.291 3.328 -6.026 1.00 56.50 180 ALA A N 1
ATOM 1433 C CA . ALA A 1 180 ? -16.966 3.773 -7.238 1.00 56.50 180 ALA A CA 1
ATOM 1434 C C . ALA A 1 180 ? -16.497 5.200 -7.566 1.00 56.50 180 ALA A C 1
ATOM 1436 O O . ALA A 1 180 ? -17.002 6.165 -7.006 1.00 56.50 180 ALA A O 1
ATOM 1437 N N . LEU A 1 181 ? -15.537 5.309 -8.493 1.00 52.12 181 LEU A N 1
ATOM 1438 C CA . LEU A 1 181 ? -14.960 6.545 -9.058 1.00 52.12 181 LEU A CA 1
ATOM 1439 C C . LEU A 1 181 ? -14.089 7.405 -8.110 1.00 52.12 181 LEU A C 1
ATOM 1441 O O . LEU A 1 181 ? -14.407 7.647 -6.951 1.00 52.12 181 LEU A O 1
ATOM 1445 N N . ASP A 1 182 ? -12.980 7.917 -8.665 1.00 54.50 182 ASP A N 1
ATOM 1446 C CA . ASP A 1 182 ? -11.812 8.494 -7.966 1.00 54.50 182 ASP A CA 1
ATOM 1447 C C . ASP A 1 182 ? -12.081 9.642 -6.960 1.00 54.50 182 ASP A C 1
ATOM 1449 O O . ASP A 1 182 ? -11.262 9.922 -6.082 1.00 54.50 182 ASP A O 1
ATOM 1453 N N . LEU A 1 183 ? -13.241 10.300 -7.039 1.00 56.03 183 LEU A N 1
ATOM 1454 C CA . LEU A 1 183 ? -13.491 11.594 -6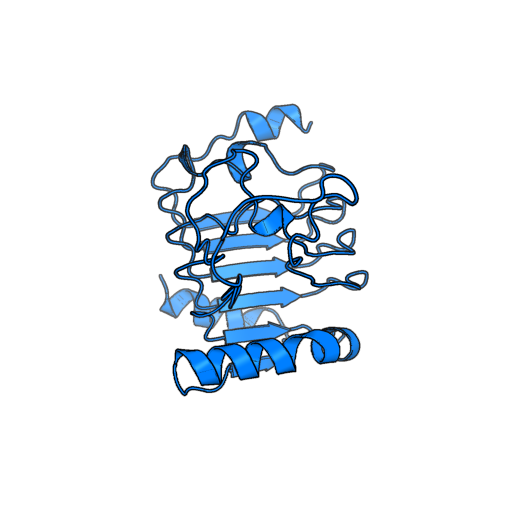.394 1.00 56.03 183 LEU A CA 1
ATOM 1455 C C . LEU A 1 183 ? -13.690 11.532 -4.870 1.00 56.03 183 LEU A C 1
ATOM 1457 O O . LEU A 1 183 ? -13.423 12.516 -4.177 1.00 56.03 183 LEU A O 1
ATOM 1461 N N . GLU A 1 184 ? -14.184 10.422 -4.321 1.00 57.25 184 GLU A N 1
ATOM 1462 C CA . GLU A 1 184 ? -14.565 10.363 -2.901 1.00 57.25 184 GLU A CA 1
ATOM 1463 C C . GLU A 1 184 ? -13.367 10.125 -1.971 1.00 57.25 184 GLU A C 1
ATOM 1465 O O . GLU A 1 184 ? -13.292 10.696 -0.878 1.00 57.25 184 GLU A O 1
ATOM 1470 N N . VAL A 1 185 ? -12.366 9.379 -2.446 1.00 60.06 185 VAL A N 1
ATOM 1471 C CA . VAL A 1 185 ? -11.112 9.173 -1.711 1.00 60.06 185 VAL A CA 1
ATOM 1472 C C . VAL A 1 185 ? -10.223 10.411 -1.766 1.00 60.06 185 VAL A C 1
ATOM 1474 O O . VAL A 1 185 ? -9.662 10.779 -0.738 1.00 60.06 185 VAL A O 1
ATOM 1477 N N . GLU A 1 186 ? -10.161 11.129 -2.892 1.00 59.62 186 GLU A N 1
ATOM 1478 C CA . GLU A 1 186 ? -9.443 12.412 -2.957 1.00 59.62 186 GLU A CA 1
ATOM 1479 C C . GLU A 1 186 ? -10.021 13.447 -1.989 1.00 59.62 186 GLU A C 1
ATOM 1481 O O . GLU A 1 186 ? -9.278 14.073 -1.234 1.00 59.62 186 GLU A O 1
ATOM 1486 N N . ARG A 1 187 ? -11.353 13.564 -1.910 1.00 60.78 187 ARG A N 1
ATOM 1487 C CA . ARG A 1 187 ? -12.019 14.454 -0.941 1.00 60.78 187 ARG A CA 1
ATOM 1488 C C . ARG A 1 187 ? -11.736 14.076 0.510 1.00 60.78 187 ARG A C 1
ATOM 1490 O O . ARG A 1 187 ? -11.643 14.959 1.360 1.00 60.78 187 ARG A O 1
ATOM 1497 N N . ARG A 1 188 ? -11.603 12.782 0.816 1.00 60.75 188 ARG A N 1
ATOM 1498 C CA . ARG A 1 188 ? -11.230 12.319 2.160 1.00 60.75 188 ARG A CA 1
ATOM 1499 C C . ARG A 1 188 ? -9.743 12.509 2.449 1.00 60.75 188 ARG A C 1
ATOM 1501 O O . ARG A 1 188 ? -9.426 12.801 3.595 1.00 60.75 188 ARG A O 1
ATOM 1508 N N . MET A 1 189 ? -8.862 12.445 1.447 1.00 53.31 189 MET A N 1
ATOM 1509 C CA . MET A 1 189 ? -7.439 12.781 1.603 1.00 53.31 189 MET A CA 1
ATOM 1510 C C . MET A 1 189 ? -7.228 14.243 2.016 1.00 53.31 189 MET A C 1
ATOM 1512 O O . MET A 1 189 ? -6.350 14.505 2.830 1.00 53.31 189 MET A O 1
ATOM 1516 N N . VAL A 1 190 ? -8.079 15.175 1.565 1.00 53.25 190 VAL A N 1
ATOM 1517 C CA . VAL A 1 190 ? -8.041 16.586 2.014 1.00 53.25 190 VAL A CA 1
ATOM 1518 C C . VAL A 1 190 ? -8.263 16.719 3.526 1.00 53.25 190 VAL A C 1
ATOM 1520 O O . VAL A 1 190 ? -7.773 17.657 4.136 1.00 53.25 190 VAL A O 1
ATOM 1523 N N . ARG A 1 191 ? -8.961 15.770 4.166 1.00 52.84 191 ARG A N 1
ATOM 1524 C CA . ARG A 1 191 ? -9.163 15.777 5.626 1.00 52.84 191 ARG A CA 1
ATOM 1525 C C . ARG A 1 191 ? -7.885 15.452 6.411 1.00 52.84 191 ARG A C 1
ATOM 1527 O O . ARG A 1 191 ? -7.856 15.642 7.622 1.00 52.84 191 ARG A O 1
ATOM 1534 N N . TRP A 1 192 ? -6.869 14.930 5.731 1.00 49.25 192 TRP A N 1
ATOM 1535 C CA . TRP A 1 192 ? -5.619 14.462 6.319 1.00 49.25 192 TRP A CA 1
ATOM 1536 C C . TRP A 1 192 ? -4.405 15.332 5.926 1.00 49.25 192 TRP A C 1
ATOM 1538 O O . TRP A 1 192 ? -3.290 15.034 6.359 1.00 49.25 192 TRP A O 1
ATOM 1548 N N . GLN A 1 193 ? -4.609 16.395 5.136 1.00 43.09 193 GLN A N 1
ATOM 1549 C CA . GLN A 1 193 ? -3.623 17.451 4.843 1.00 43.09 193 GLN A CA 1
ATOM 1550 C C . GLN A 1 193 ? -3.776 18.621 5.815 1.00 43.09 193 GLN A C 1
ATOM 1552 O O . GLN A 1 193 ? -2.727 19.166 6.221 1.00 43.09 193 GLN A O 1
#

Foldseek 3Di:
DLVVQLVVQAAQQDQEDADEQDPDQDDHPNQQPCRRCQNHAYYHYELPQNHQADAQCQQRQRHAYYAYENPQNHQEAECNNQDDPDDDPDQARAGPNRHAEYHYYNHLNHAYYYHDPPPPDPDDDDDDDDPPNDDNLHCLNHAEYEYEPSCVVRCVVCVVVNQVSNCVRPVDGHHYHHDDDDPPVVVVVVVVD

InterPro domains:
  IPR032675 Leucine-rich repeat domain superfamily [G3DSA:3.80.10.10] (2-166)
  IPR056789 R13L1/DRL21-like, LRR repeat region [PF25019] (2-70)

Sequence (193 aa):
MEKTFEQLIPPHNLEYLTILRFFGCNYPTWLGATTHLSSMKYLQLMHCKSCVHLPPIGHLPNLKFLKIQGATAVTKIGPELVSCATGSNTGSSVAFPKLEMLVIVDMPNWEEWTFGRSNSCESLESVLNLPRARDLRELGNLEQLWLDVGMQDISSLWVPELKQQRQQLHGEDLDIYTYALDLEVERRMVRWQ